Protein AF-0000000065932402 (afdb_homodimer)

pLDDT: mean 96.54, std 5.73, range [53.66, 98.94]

Sequence (282 aa):
MAFTACEKQTIGKIAQVLAKSPEAYGAECLARLFVTHPGSKSYFEYKDYSAAGAKVQVHGGKVIRAVVKAAEHVDDLHSHLETLALTHGKKLLVDPQNFPMLSECIIVTLATHLTEFSPDTHCAVDKLLSAICQELSSRYRMAFTACEKQTIGKIAQVLAKSPEAYGAECLARLFVTHPGSKSYFEYKDYSAAGAKVQVHGGKVIRAVVKAAEHVDDLHSHLETLALTHGKKLLVDPQNFPMLSECIIVTLATHLTEFSPDTHCAVDKLLSAICQELSSRYR

InterPro domains:
  IPR000971 Globin [PF00042] (27-136)
  IPR000971 Globin [PS01033] (2-141)
  IPR002338 Hemoglobin, alpha-type [PR00612] (16-28)
  IPR002338 Hemoglobin, alpha-type [PR00612] (33-43)
  IPR002338 Hemoglobin, alpha-type [PR00612] (48-57)
  IPR002338 Hemoglobin, alpha-type [PR00612] (75-88)
  IPR002338 Hemoglobin, alpha-type [PR00612] (122-138)
  IPR002338 Hemoglobin, alpha-type [cd08927] (3-141)
  IPR009050 Globin-like superfamily [SSF46458] (3-141)
  IPR012292 Globin/Protoglobin [G3DSA:1.10.490.10] (2-141)
  IPR050056 Hemoglobin and related oxygen transporters [PTHR11442] (4-141)

Nearest PDB structures (foldseek):
  1gcv-assembly1_A  TM=9.954E-01  e=1.054E-18  Mustelus griseus
  3mkb-assembly1_C  TM=9.955E-01  e=2.734E-16  Isurus oxyrinchus
  1cg5-assembly1_A  TM=9.849E-01  e=2.236E-11  Hemitrygon akajei
  1yff-assembly1_A  TM=9.366E-01  e=1.800E-09  Homo sapiens
  3w4u-assembly2_E-2  TM=9.451E-01  e=4.329E-09  Homo sapiens

Foldseek 3Di:
DDDDPVLLVLLLVVLVVCVVQQLQLQLQLQLVLCVVPVVQCVLDDFPDSHSPGPVSSVVSSVVSVLLSVCSVVVVPNLVSCVVVLCCVCPVSNPDLVSQVSSLVSSLVSCVVPDPDCDPSSSVSSSVSSVVNSVSSCVPND/DDDDPVLLVLLLVVLVVCVVQQLQLQLQLQLVLCVVPVVQCVLDDFP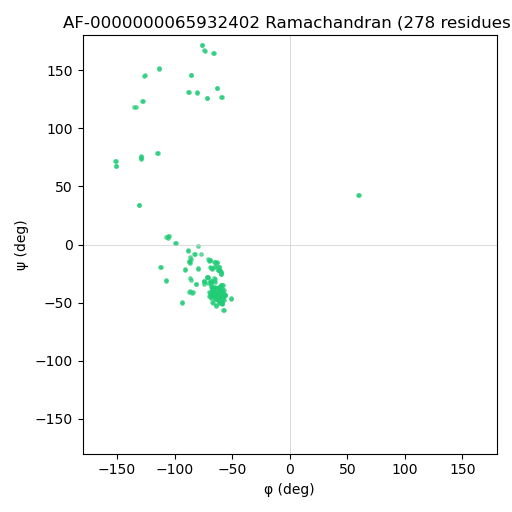DSHSPGPVSSVVSSVVSVLLSVCSVVVVPNLVSCVVVLCCVQPVSNPDLVSQVSSLVSSLVSCVVPDPDCDPSSSVSSSVSSVVNSVSSCVPND

Organism: Mustelus griseus (NCBI:txid89020)

Solvent-accessible surface area (backbone atoms only — not comparable to full-atom values): 14735 Å² total; per-residue (Å²): 132,89,77,51,73,69,37,50,53,51,38,47,54,51,31,54,59,48,65,75,44,23,34,62,56,16,5,46,21,50,23,28,29,41,60,57,39,53,76,62,44,79,83,54,92,67,96,40,68,45,50,82,17,67,66,34,22,54,51,14,21,52,52,39,50,48,51,38,53,45,60,75,31,69,92,48,46,58,78,73,39,42,66,58,12,45,45,39,34,71,70,66,56,52,64,63,75,49,43,60,53,44,43,52,25,45,50,35,49,49,19,50,72,39,93,73,68,48,48,67,52,49,26,35,48,50,51,50,47,50,51,51,38,51,49,39,41,63,55,62,114,131,89,77,51,73,67,38,50,52,51,37,46,56,51,30,53,58,48,65,74,43,23,34,63,56,15,5,45,19,49,23,29,31,39,60,59,40,52,76,62,45,77,83,53,92,69,95,41,69,46,50,80,17,67,66,33,22,54,52,15,20,52,54,39,49,51,52,38,53,44,61,76,31,70,91,46,47,59,77,72,38,43,67,58,11,44,45,39,32,70,70,66,56,51,64,61,75,52,42,59,52,44,43,52,27,45,51,33,50,48,18,50,70,38,94,74,66,48,47,67,52,50,26,37,47,49,50,50,45,50,52,49,38,51,48,39,43,64,54,62,113

Structure (mmCIF, N/CA/C/O backbone):
data_AF-0000000065932402-model_v1
#
loop_
_entity.id
_entity.type
_entity.pdbx_description
1 polymer 'Hemoglobin subunit alpha'
#
loop_
_atom_site.group_PDB
_atom_site.id
_atom_site.type_symbol
_atom_site.label_atom_id
_atom_site.label_alt_id
_atom_site.label_comp_id
_atom_site.label_asym_id
_atom_site.label_entity_id
_atom_site.label_seq_id
_atom_site.pdbx_PDB_ins_code
_atom_site.Cartn_x
_atom_site.Cartn_y
_atom_site.Cartn_z
_atom_site.occupancy
_atom_site.B_iso_or_equiv
_atom_site.auth_seq_id
_atom_site.auth_comp_id
_atom_site.auth_asym_id
_atom_site.auth_atom_id
_atom_site.pdbx_PDB_model_num
ATOM 1 N N . MET A 1 1 ? -11.219 -15.68 5.766 1 63.94 1 MET A N 1
ATOM 2 C CA . MET A 1 1 ? -12.102 -14.539 5.527 1 63.94 1 MET A CA 1
ATOM 3 C C . MET A 1 1 ? -13.055 -14.828 4.367 1 63.94 1 MET A C 1
ATOM 5 O O . MET A 1 1 ? -12.68 -15.492 3.4 1 63.94 1 MET A O 1
ATOM 9 N N . ALA A 1 2 ? -14.32 -14.727 4.57 1 85.62 2 ALA A N 1
ATOM 10 C CA . ALA A 1 2 ? -15.281 -15.055 3.518 1 85.62 2 ALA A CA 1
ATOM 11 C C . ALA A 1 2 ? -15.43 -13.898 2.535 1 85.62 2 ALA A C 1
ATOM 13 O O . ALA A 1 2 ? -15.391 -12.727 2.93 1 85.62 2 ALA A O 1
ATOM 14 N N . PHE A 1 3 ? -15.344 -14.203 1.189 1 96.25 3 PHE A N 1
ATOM 15 C CA . PHE A 1 3 ? -15.57 -13.234 0.128 1 96.25 3 PHE A CA 1
ATOM 16 C C . PHE A 1 3 ? -17.047 -13.172 -0.25 1 96.25 3 PHE A C 1
ATOM 18 O O . PHE A 1 3 ? -17.688 -14.211 -0.408 1 96.25 3 PHE A O 1
ATOM 25 N N . THR A 1 4 ? -17.562 -11.961 -0.32 1 96.25 4 THR A N 1
ATOM 26 C CA . THR A 1 4 ? -18.938 -11.781 -0.789 1 96.25 4 THR A CA 1
ATOM 27 C C . THR A 1 4 ? -19.016 -11.992 -2.299 1 96.25 4 THR A C 1
ATOM 29 O O . THR A 1 4 ? -18 -12.023 -2.984 1 96.25 4 THR A O 1
ATOM 32 N N . ALA A 1 5 ? -20.25 -12.133 -2.844 1 96.56 5 ALA A N 1
ATOM 33 C CA . ALA A 1 5 ? -20.438 -12.289 -4.281 1 96.56 5 ALA A CA 1
ATOM 34 C C . ALA A 1 5 ? -19.906 -11.086 -5.047 1 96.56 5 ALA A C 1
ATOM 36 O O . ALA A 1 5 ? -19.297 -11.242 -6.113 1 96.56 5 ALA A O 1
ATOM 37 N N . CYS A 1 6 ? -20.125 -9.875 -4.523 1 96.88 6 CYS A N 1
ATOM 38 C CA . CYS A 1 6 ? -19.656 -8.656 -5.164 1 96.88 6 CYS A CA 1
ATOM 39 C C . CYS A 1 6 ? -18.125 -8.602 -5.191 1 96.88 6 CYS A C 1
ATOM 41 O O . CYS A 1 6 ? -17.531 -8.234 -6.207 1 96.88 6 CYS A O 1
ATOM 43 N N . GLU A 1 7 ? -17.531 -8.992 -4.102 1 97.69 7 GLU A N 1
ATOM 44 C CA . GLU A 1 7 ? -16.078 -9.031 -4.043 1 97.69 7 GLU A CA 1
ATOM 45 C C . GLU A 1 7 ? -15.508 -10.031 -5.043 1 97.69 7 GLU A C 1
ATOM 47 O O . GLU A 1 7 ? -14.516 -9.75 -5.719 1 97.69 7 GLU A O 1
ATOM 52 N N . LYS A 1 8 ? -16.109 -11.203 -5.145 1 97.88 8 LYS A N 1
ATOM 53 C CA . LYS A 1 8 ? -15.648 -12.234 -6.074 1 97.88 8 LYS A CA 1
ATOM 54 C C . LYS A 1 8 ? -15.734 -11.742 -7.52 1 97.88 8 LYS A C 1
ATOM 56 O O . LYS A 1 8 ? -14.836 -12.016 -8.328 1 97.88 8 LYS A O 1
ATOM 61 N N . GLN A 1 9 ? -16.781 -11.07 -7.828 1 98.12 9 GLN A N 1
ATOM 62 C CA . GLN A 1 9 ? -16.938 -10.516 -9.164 1 98.12 9 GLN A CA 1
ATOM 63 C C . GLN A 1 9 ? -15.852 -9.492 -9.469 1 98.12 9 GLN A C 1
ATOM 65 O O . GLN A 1 9 ? -15.258 -9.516 -10.547 1 98.12 9 GLN A O 1
ATOM 70 N N . THR A 1 10 ? -15.625 -8.578 -8.492 1 98.12 10 THR A N 1
ATOM 71 C CA . THR A 1 10 ? -14.602 -7.555 -8.641 1 98.12 10 THR A CA 1
ATOM 72 C C . THR A 1 10 ? -13.227 -8.188 -8.812 1 98.12 10 THR A C 1
ATOM 74 O O . THR A 1 10 ? -12.461 -7.801 -9.703 1 98.12 10 THR A O 1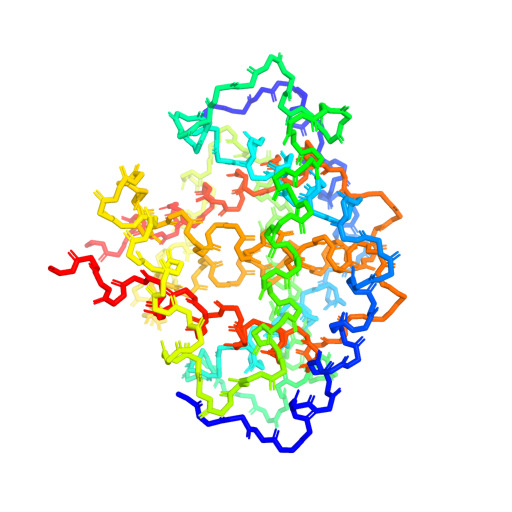
ATOM 77 N N . ILE A 1 11 ? -12.938 -9.172 -7.98 1 98.38 11 ILE A N 1
ATOM 78 C CA . ILE A 1 11 ? -11.664 -9.883 -8.023 1 98.38 11 ILE A CA 1
ATOM 79 C C . ILE A 1 11 ? -11.5 -10.586 -9.367 1 98.38 11 ILE A C 1
ATOM 81 O O . ILE A 1 11 ? -10.422 -10.578 -9.953 1 98.38 11 ILE A O 1
ATOM 85 N N . GLY A 1 12 ? -12.562 -11.203 -9.828 1 98.25 12 GLY A N 1
ATOM 86 C CA . GLY A 1 12 ? -12.539 -11.836 -11.133 1 98.25 12 GLY A CA 1
ATOM 87 C C . GLY A 1 12 ? -12.188 -10.875 -12.258 1 98.25 12 GLY A C 1
ATOM 88 O O . GLY A 1 12 ? -11.398 -11.219 -13.148 1 98.25 12 GLY A O 1
ATOM 89 N N . LYS A 1 13 ? -12.75 -9.727 -12.273 1 98.31 13 LYS A N 1
ATOM 90 C CA . LYS A 1 13 ? -12.461 -8.711 -13.281 1 98.31 13 LYS A CA 1
ATOM 91 C C . LYS A 1 13 ? -11 -8.281 -13.227 1 98.31 13 LYS A C 1
ATOM 93 O O . LYS A 1 13 ? -10.352 -8.125 -14.258 1 98.31 13 LYS A O 1
ATOM 98 N N . ILE A 1 14 ? -10.492 -8.078 -12.016 1 98.56 14 ILE A N 1
ATOM 99 C CA . ILE A 1 14 ? -9.102 -7.66 -11.828 1 98.56 14 ILE A CA 1
ATOM 100 C C . ILE A 1 14 ? -8.172 -8.773 -12.305 1 98.56 14 ILE A C 1
ATOM 102 O O . ILE A 1 14 ? -7.145 -8.5 -12.938 1 98.56 14 ILE A O 1
ATOM 106 N N . ALA A 1 15 ? -8.547 -10 -11.945 1 98.62 15 ALA A N 1
ATOM 107 C CA . ALA A 1 15 ? -7.754 -11.148 -12.391 1 98.62 15 ALA A CA 1
ATOM 108 C C . ALA A 1 15 ? -7.66 -11.195 -13.914 1 98.62 15 ALA A C 1
ATOM 110 O O . ALA A 1 15 ? -6.605 -11.508 -14.461 1 98.62 15 ALA A O 1
ATOM 111 N N . GLN A 1 16 ? -8.719 -10.914 -14.578 1 98.56 16 GLN A N 1
ATOM 112 C CA . GLN A 1 16 ? -8.727 -10.898 -16.031 1 98.56 16 GLN A CA 1
ATOM 113 C C . GLN A 1 16 ? -7.785 -9.82 -16.578 1 98.56 16 GLN A C 1
ATOM 115 O O . GLN A 1 16 ? -7.102 -10.039 -17.578 1 98.56 16 GLN A O 1
ATOM 120 N N . VAL A 1 17 ? -7.793 -8.695 -15.977 1 98.31 17 VAL A N 1
ATOM 121 C CA . VAL A 1 17 ? -6.891 -7.617 -16.359 1 98.31 17 VAL A CA 1
ATOM 122 C C . VAL A 1 17 ? -5.441 -8.078 -16.234 1 98.31 17 VAL A C 1
ATOM 124 O O . VAL A 1 17 ? -4.648 -7.938 -17.156 1 98.31 17 VAL A O 1
ATOM 127 N N . LEU A 1 18 ? -5.082 -8.641 -15.102 1 98.62 18 LEU A N 1
ATOM 128 C CA . LEU A 1 18 ? -3.729 -9.102 -14.82 1 98.62 18 LEU A CA 1
ATOM 129 C C . LEU A 1 18 ? -3.312 -10.195 -15.805 1 98.62 18 LEU A C 1
ATOM 131 O O . LEU A 1 18 ? -2.156 -10.242 -16.234 1 98.62 18 LEU A O 1
ATOM 135 N N . ALA A 1 19 ? -4.258 -11.023 -16.156 1 98.69 19 ALA A N 1
ATOM 136 C CA . ALA A 1 19 ? -3.986 -12.18 -17 1 98.69 19 ALA A CA 1
ATOM 137 C C . ALA A 1 19 ? -3.629 -11.742 -18.422 1 98.69 19 ALA A C 1
ATOM 139 O O . ALA A 1 19 ? -3.018 -12.5 -19.172 1 98.69 19 ALA A O 1
ATOM 140 N N . LYS A 1 20 ? -3.967 -10.539 -18.828 1 98.5 20 LYS A N 1
ATOM 141 C CA . LYS A 1 20 ? -3.709 -10.055 -20.172 1 98.5 20 LYS A CA 1
ATOM 142 C C . LYS A 1 20 ? -2.215 -9.852 -20.406 1 98.5 20 LYS A C 1
ATOM 144 O O . LYS A 1 20 ? -1.736 -10 -21.547 1 98.5 20 LYS A O 1
ATOM 149 N N . SER A 1 21 ? -1.485 -9.477 -19.359 1 98.38 21 SER A N 1
ATOM 150 C CA . SER A 1 21 ? -0.046 -9.266 -19.469 1 98.38 21 SER A CA 1
ATOM 151 C C . SER A 1 21 ? 0.662 -9.547 -18.156 1 98.38 21 SER A C 1
ATOM 153 O O . SER A 1 21 ? 1.269 -8.648 -17.562 1 98.38 21 SER A O 1
ATOM 155 N N . PRO A 1 22 ? 0.689 -10.797 -17.734 1 98.69 22 PRO A N 1
ATOM 156 C CA . PRO A 1 22 ? 1.225 -11.133 -16.406 1 98.69 22 PRO A CA 1
ATOM 157 C C . PRO A 1 22 ? 2.693 -10.75 -16.25 1 98.69 22 PRO A C 1
ATOM 159 O O . PRO A 1 22 ? 3.104 -10.281 -15.188 1 98.69 22 PRO A O 1
ATOM 162 N N . GLU A 1 23 ? 3.475 -10.891 -17.312 1 98.69 23 GLU A N 1
ATOM 163 C CA . GLU A 1 23 ? 4.895 -10.57 -17.234 1 98.69 23 GLU A CA 1
ATOM 164 C C . GLU A 1 23 ? 5.109 -9.07 -17.016 1 98.69 23 GLU A C 1
ATOM 166 O O . GLU A 1 23 ? 5.957 -8.672 -16.219 1 98.69 23 GLU A O 1
ATOM 171 N N . ALA A 1 24 ? 4.32 -8.281 -17.75 1 98.56 24 ALA A N 1
ATOM 172 C CA . ALA A 1 24 ? 4.469 -6.832 -17.641 1 98.56 24 ALA A CA 1
ATOM 173 C C . ALA A 1 24 ? 4.051 -6.348 -16.25 1 98.56 24 ALA A C 1
ATOM 175 O O . ALA A 1 24 ? 4.785 -5.598 -15.609 1 98.56 24 ALA A O 1
ATOM 176 N N . TYR A 1 25 ? 2.857 -6.734 -15.734 1 98.75 25 TYR A N 1
ATOM 177 C CA . TYR A 1 25 ? 2.402 -6.367 -14.398 1 98.75 25 TYR A CA 1
ATOM 178 C C . TYR A 1 25 ? 3.355 -6.891 -13.328 1 98.75 25 TYR A C 1
ATOM 180 O O . TYR A 1 25 ? 3.734 -6.156 -12.414 1 98.75 25 TYR A O 1
ATOM 188 N N . GLY A 1 26 ? 3.709 -8.141 -13.508 1 98.88 26 GLY A N 1
ATOM 189 C CA . GLY A 1 26 ? 4.59 -8.758 -12.531 1 98.88 26 GLY A CA 1
ATOM 190 C C . GLY A 1 26 ? 5.957 -8.102 -12.461 1 98.88 26 GLY A C 1
ATOM 191 O O . GLY A 1 26 ? 6.504 -7.902 -11.375 1 98.88 26 GLY A O 1
ATOM 192 N N . ALA A 1 27 ? 6.535 -7.805 -13.617 1 98.88 27 ALA A N 1
ATOM 193 C CA . ALA A 1 27 ? 7.836 -7.141 -13.664 1 98.88 27 ALA A CA 1
ATOM 194 C C . ALA A 1 27 ? 7.781 -5.781 -12.977 1 98.88 27 ALA A C 1
ATOM 196 O O . ALA A 1 27 ? 8.695 -5.422 -12.227 1 98.88 27 ALA A O 1
ATOM 197 N N . GLU A 1 28 ? 6.762 -5.066 -13.219 1 98.75 28 GLU A N 1
ATOM 198 C CA . GLU A 1 28 ? 6.633 -3.764 -12.57 1 98.75 28 GLU A CA 1
ATOM 199 C C . GLU A 1 28 ? 6.461 -3.908 -11.062 1 98.75 28 GLU A C 1
ATOM 201 O O . GLU A 1 28 ? 7.043 -3.145 -10.289 1 98.75 28 GLU A O 1
ATOM 206 N N . CYS A 1 29 ? 5.637 -4.859 -10.633 1 98.88 29 CYS A N 1
ATOM 207 C CA . CYS A 1 29 ? 5.434 -5.105 -9.211 1 98.88 29 CYS A CA 1
ATOM 208 C C . CYS A 1 29 ? 6.754 -5.43 -8.523 1 98.88 29 CYS A C 1
ATOM 210 O O . CYS A 1 29 ? 7.051 -4.887 -7.457 1 98.88 29 CYS A O 1
ATOM 212 N N . LEU A 1 30 ? 7.504 -6.301 -9.133 1 98.81 30 LEU A N 1
ATOM 213 C CA . LEU A 1 30 ? 8.773 -6.699 -8.539 1 98.81 30 LEU A CA 1
ATOM 214 C C . LEU A 1 30 ? 9.766 -5.539 -8.562 1 98.81 30 LEU A C 1
ATOM 216 O O . LEU A 1 30 ? 10.508 -5.336 -7.594 1 98.81 30 LEU A O 1
ATOM 220 N N . ALA A 1 31 ? 9.82 -4.797 -9.633 1 98.75 31 ALA A N 1
ATOM 221 C CA . ALA A 1 31 ? 10.695 -3.627 -9.695 1 98.75 31 ALA A CA 1
ATOM 222 C C . ALA A 1 31 ? 10.359 -2.637 -8.578 1 98.75 31 ALA A C 1
ATOM 224 O O . ALA A 1 31 ? 11.258 -2.094 -7.934 1 98.75 31 ALA A O 1
ATOM 225 N N . ARG A 1 32 ? 9.078 -2.385 -8.328 1 98.81 32 ARG A N 1
ATOM 226 C CA . ARG A 1 32 ? 8.648 -1.521 -7.234 1 98.81 32 ARG A CA 1
ATOM 227 C C . ARG A 1 32 ? 9.102 -2.08 -5.891 1 98.81 32 ARG A C 1
ATOM 229 O O . ARG A 1 32 ? 9.539 -1.332 -5.016 1 98.81 32 ARG A O 1
ATOM 236 N N . LEU A 1 33 ? 8.938 -3.396 -5.777 1 98.88 33 LEU A N 1
ATOM 237 C CA . LEU A 1 33 ? 9.375 -4.031 -4.543 1 98.88 33 LEU A CA 1
ATOM 238 C C . LEU A 1 33 ? 10.859 -3.779 -4.301 1 98.88 33 LEU A C 1
ATOM 240 O O . LEU A 1 33 ? 11.258 -3.398 -3.197 1 98.88 33 LEU A O 1
ATOM 244 N N . PHE A 1 34 ? 11.672 -3.922 -5.328 1 98.75 34 PHE A N 1
ATOM 245 C CA . PHE A 1 34 ? 13.125 -3.848 -5.191 1 98.75 34 PHE A CA 1
ATOM 246 C C . PHE A 1 34 ? 13.57 -2.418 -4.902 1 98.75 34 PHE A C 1
ATOM 248 O O . PHE A 1 34 ? 14.57 -2.199 -4.215 1 98.75 34 PHE A O 1
ATOM 255 N N . VAL A 1 35 ? 12.828 -1.474 -5.359 1 98.25 35 VAL A N 1
ATOM 256 C CA . VAL A 1 35 ? 13.188 -0.076 -5.141 1 98.25 35 VAL A CA 1
ATOM 257 C C . VAL A 1 35 ? 12.695 0.375 -3.768 1 98.25 35 VAL A C 1
ATOM 259 O O . VAL A 1 35 ? 13.398 1.086 -3.051 1 98.25 35 VAL A O 1
ATOM 262 N N . THR A 1 36 ? 11.5 -0.007 -3.352 1 98.25 36 THR A N 1
ATOM 263 C CA . THR A 1 36 ? 10.898 0.453 -2.105 1 98.25 36 THR A CA 1
ATOM 264 C C . THR A 1 36 ? 11.43 -0.343 -0.919 1 98.25 36 THR A C 1
ATOM 266 O O . THR A 1 36 ? 11.492 0.171 0.2 1 98.25 36 THR A O 1
ATOM 269 N N . HIS A 1 37 ? 11.703 -1.616 -1.153 1 98.12 37 HIS A N 1
ATOM 270 C CA . HIS A 1 37 ? 12.227 -2.518 -0.134 1 98.12 37 HIS A CA 1
ATOM 271 C C . HIS A 1 37 ? 13.461 -3.258 -0.638 1 98.12 37 HIS A C 1
ATOM 273 O O . HIS A 1 37 ? 13.422 -4.477 -0.831 1 98.12 37 HIS A O 1
ATOM 279 N N . PRO A 1 38 ? 14.555 -2.537 -0.707 1 97.62 38 PRO A N 1
ATOM 280 C CA . PRO A 1 38 ? 15.742 -3.102 -1.35 1 97.62 38 PRO A CA 1
ATOM 281 C C . PRO A 1 38 ? 16.25 -4.363 -0.652 1 97.62 38 PRO A C 1
ATOM 283 O O . PRO A 1 38 ? 16.922 -5.188 -1.272 1 97.62 38 PRO A O 1
ATOM 286 N N . GLY A 1 39 ? 15.914 -4.574 0.633 1 97.19 39 GLY A N 1
ATOM 287 C CA . GLY A 1 39 ? 16.281 -5.789 1.342 1 97.19 39 GLY A CA 1
ATOM 288 C C . GLY A 1 39 ? 15.719 -7.047 0.702 1 97.19 39 GLY A C 1
ATOM 289 O O . GLY A 1 39 ? 16.266 -8.141 0.886 1 97.19 39 GLY A O 1
ATOM 290 N N . SER A 1 40 ? 14.656 -6.961 -0.048 1 97.88 40 SER A N 1
ATOM 291 C CA . SER A 1 40 ? 14.016 -8.102 -0.693 1 97.88 40 SER A CA 1
ATOM 292 C C . SER A 1 40 ? 14.906 -8.688 -1.785 1 97.88 40 SER A C 1
ATOM 294 O O . SER A 1 40 ? 14.734 -9.844 -2.182 1 97.88 40 SER A O 1
ATOM 296 N N . LYS A 1 41 ? 15.852 -7.891 -2.277 1 97.81 41 LYS A N 1
ATOM 297 C CA . LYS A 1 41 ? 16.734 -8.336 -3.342 1 97.81 41 LYS A CA 1
ATOM 298 C C . LYS A 1 41 ? 17.578 -9.531 -2.889 1 97.81 41 LYS A C 1
ATOM 300 O O . LYS A 1 41 ? 18.078 -10.297 -3.715 1 97.81 41 LYS A O 1
ATOM 305 N N . SER A 1 42 ? 17.75 -9.719 -1.605 1 97.12 42 SER A N 1
ATOM 306 C CA . SER A 1 42 ? 18.625 -10.758 -1.065 1 97.12 42 SER A CA 1
ATOM 307 C C . SER A 1 42 ? 18.094 -12.148 -1.409 1 97.12 42 SER A C 1
ATOM 309 O O . SER A 1 42 ? 18.844 -13.125 -1.371 1 97.12 42 SER A O 1
ATOM 311 N N . TYR A 1 43 ? 16.797 -12.242 -1.77 1 96.69 43 TYR A N 1
ATOM 312 C CA . TYR A 1 43 ? 16.188 -13.531 -2.09 1 96.69 43 TYR A CA 1
ATOM 313 C C . TYR A 1 43 ? 16.359 -13.859 -3.568 1 96.69 43 TYR A C 1
ATOM 315 O O . TYR A 1 43 ? 16 -14.953 -4.012 1 96.69 43 TYR A O 1
ATOM 323 N N . PHE A 1 44 ? 16.922 -12.891 -4.297 1 97.56 44 PHE A N 1
ATOM 324 C CA . PHE A 1 44 ? 16.984 -13.016 -5.746 1 97.56 44 PHE A CA 1
ATOM 325 C C . PHE A 1 44 ? 18.422 -12.828 -6.242 1 97.56 44 PHE A C 1
ATOM 327 O O . PHE A 1 44 ? 19.188 -12.07 -5.652 1 97.56 44 PHE A O 1
ATOM 334 N N . GLU A 1 45 ? 18.766 -13.562 -7.281 1 96.75 45 GLU A N 1
ATOM 335 C CA . GLU A 1 45 ? 20.047 -13.414 -7.961 1 96.75 45 GLU A CA 1
ATOM 336 C C . GLU A 1 45 ? 19.859 -12.914 -9.391 1 96.75 45 GLU A C 1
ATOM 338 O O . GLU A 1 45 ? 20.031 -13.68 -10.344 1 96.75 45 GLU A O 1
ATOM 343 N N . TYR A 1 46 ? 19.641 -11.648 -9.484 1 97.62 46 TYR A N 1
ATOM 344 C CA . TYR A 1 46 ? 19.391 -11.047 -10.789 1 97.62 46 TYR A CA 1
ATOM 345 C C . TYR A 1 46 ? 20.531 -10.102 -11.188 1 97.62 46 TYR A C 1
ATOM 347 O O . TYR A 1 46 ? 21.234 -9.578 -10.32 1 97.62 46 TYR A O 1
ATOM 355 N N . LYS A 1 47 ? 20.766 -9.93 -12.406 1 97 47 LYS A N 1
ATOM 356 C CA . LYS A 1 47 ? 21.734 -8.953 -12.914 1 97 47 LYS A CA 1
ATOM 357 C C . LYS A 1 47 ? 21.094 -7.582 -13.078 1 97 47 LYS A C 1
ATOM 359 O O . LYS A 1 47 ? 21.766 -6.559 -12.992 1 97 47 LYS A O 1
ATOM 364 N N . ASP A 1 48 ? 19.844 -7.57 -13.328 1 98.19 48 ASP A N 1
ATOM 365 C CA . ASP A 1 48 ? 19.016 -6.387 -13.539 1 98.19 48 ASP A CA 1
ATOM 366 C C . ASP A 1 48 ? 17.703 -6.496 -12.766 1 98.19 48 ASP A C 1
ATOM 368 O O . ASP A 1 48 ? 16.875 -7.367 -13.047 1 98.19 48 ASP A O 1
ATOM 372 N N . TYR A 1 49 ? 17.484 -5.59 -11.844 1 98.44 49 TYR A N 1
ATOM 373 C CA . TYR A 1 49 ? 16.344 -5.66 -10.953 1 98.44 49 TYR A CA 1
ATOM 374 C C . TYR A 1 49 ? 15.219 -4.742 -11.43 1 98.44 49 TYR A C 1
ATOM 376 O O . TYR A 1 49 ? 14.195 -4.598 -10.758 1 98.44 49 TYR A O 1
ATOM 384 N N . SER A 1 50 ? 15.5 -4.078 -12.594 1 98.25 50 SER A N 1
ATOM 385 C CA . SER A 1 50 ? 14.461 -3.23 -13.172 1 98.25 50 SER A CA 1
ATOM 386 C C . SER A 1 50 ? 13.383 -4.062 -13.867 1 98.25 50 SER A C 1
ATOM 388 O O . SER A 1 50 ? 13.539 -5.273 -14.023 1 98.25 50 SER A O 1
ATOM 390 N N . ALA A 1 51 ? 12.305 -3.455 -14.289 1 98.44 51 ALA A N 1
ATOM 391 C CA . ALA A 1 51 ? 11.203 -4.145 -14.961 1 98.44 51 ALA A CA 1
ATOM 392 C C . ALA A 1 51 ? 11.656 -4.707 -16.312 1 98.44 51 ALA A C 1
ATOM 394 O O . ALA A 1 51 ? 10.961 -5.539 -16.906 1 98.44 51 ALA A O 1
ATOM 395 N N . ALA A 1 52 ? 12.797 -4.234 -16.781 1 98.19 52 ALA A N 1
ATOM 396 C CA . ALA A 1 52 ? 13.312 -4.703 -18.078 1 98.19 52 ALA A CA 1
ATOM 397 C C . ALA A 1 52 ? 14.148 -5.965 -17.906 1 98.19 52 ALA A C 1
ATOM 399 O O . ALA A 1 52 ? 14.469 -6.648 -18.875 1 98.19 52 ALA A O 1
ATOM 400 N N . GLY A 1 53 ? 14.539 -6.309 -16.703 1 98.44 53 GLY A N 1
ATOM 401 C CA . GLY A 1 53 ? 15.344 -7.496 -16.469 1 98.44 53 GLY A CA 1
ATOM 402 C C . GLY A 1 53 ? 14.633 -8.781 -16.844 1 98.44 53 GLY A C 1
ATOM 403 O O . GLY A 1 53 ? 13.469 -8.977 -16.484 1 98.44 53 GLY A O 1
ATOM 404 N N . ALA A 1 54 ? 15.305 -9.633 -17.516 1 98.31 54 ALA A N 1
ATOM 405 C CA . ALA A 1 54 ? 14.711 -10.867 -18.031 1 98.31 54 ALA A CA 1
ATOM 406 C C . ALA A 1 54 ? 14.195 -11.742 -16.891 1 98.31 54 ALA A C 1
ATOM 408 O O . ALA A 1 54 ? 13.07 -12.242 -16.953 1 98.31 54 ALA A O 1
ATOM 409 N N . LYS A 1 55 ? 14.984 -11.914 -15.875 1 98.69 55 LYS A N 1
ATOM 410 C CA . LYS A 1 55 ? 14.586 -12.758 -14.758 1 98.69 55 LYS A CA 1
ATOM 411 C C . LYS A 1 55 ? 13.445 -12.125 -13.969 1 98.69 55 LYS A C 1
ATOM 413 O O . LYS A 1 55 ? 12.594 -12.828 -13.414 1 98.69 55 LYS A O 1
ATOM 418 N N . VAL A 1 56 ? 13.43 -10.773 -13.93 1 98.81 56 VAL A N 1
ATOM 419 C CA . VAL A 1 56 ? 12.352 -10.055 -13.258 1 98.81 56 VAL A CA 1
ATOM 420 C C . VAL A 1 56 ? 11.039 -10.281 -14 1 98.81 56 VAL A C 1
ATOM 422 O O . VAL A 1 56 ? 10 -10.531 -13.375 1 98.81 56 VAL A O 1
ATOM 425 N N . GLN A 1 57 ? 11.094 -10.273 -15.273 1 98.75 57 GLN A N 1
ATOM 426 C CA . GLN A 1 57 ? 9.898 -10.492 -16.078 1 98.75 57 GLN A CA 1
ATOM 427 C C . GLN A 1 57 ? 9.375 -11.914 -15.922 1 98.75 57 GLN A C 1
ATOM 429 O O . GLN A 1 57 ? 8.172 -12.125 -15.773 1 98.75 57 GLN A O 1
ATOM 434 N N . VAL A 1 58 ? 10.273 -12.828 -15.953 1 98.69 58 VAL A N 1
ATOM 435 C CA . VAL A 1 58 ? 9.891 -14.227 -15.844 1 98.69 58 VAL A CA 1
ATOM 436 C C . VAL A 1 58 ? 9.258 -14.492 -14.477 1 98.69 58 VAL A C 1
ATOM 438 O O . VAL A 1 58 ? 8.156 -15.031 -14.391 1 98.69 58 VAL A O 1
ATOM 441 N N . HIS A 1 59 ? 9.938 -14.117 -13.398 1 98.69 59 HIS A N 1
ATOM 442 C CA . HIS A 1 59 ? 9.438 -14.352 -12.055 1 98.69 59 HIS A CA 1
ATOM 443 C C . HIS A 1 59 ? 8.164 -13.555 -11.797 1 98.69 59 HIS A C 1
ATOM 445 O O . HIS A 1 59 ? 7.234 -14.047 -11.148 1 98.69 59 HIS A O 1
ATOM 451 N N . GLY A 1 60 ? 8.195 -12.305 -12.266 1 98.75 60 GLY A N 1
ATOM 452 C CA . GLY A 1 60 ? 6.992 -11.508 -12.141 1 98.75 60 GLY A CA 1
ATOM 453 C C . GLY A 1 60 ? 5.777 -12.156 -12.781 1 98.75 60 GLY A C 1
ATOM 454 O O . GLY A 1 60 ? 4.68 -12.117 -12.219 1 98.75 60 GLY A O 1
ATOM 455 N N . GLY A 1 61 ? 6 -12.688 -13.945 1 98.88 61 GLY A N 1
ATOM 456 C CA . GLY A 1 61 ? 4.926 -13.422 -14.602 1 98.88 61 GLY A CA 1
ATOM 457 C C . GLY A 1 61 ? 4.398 -14.57 -13.766 1 98.88 61 GLY A C 1
ATOM 458 O O . GLY A 1 61 ? 3.188 -14.773 -13.68 1 98.88 61 GLY A O 1
ATOM 459 N N . LYS A 1 62 ? 5.289 -15.297 -13.133 1 98.69 62 LYS A N 1
ATOM 460 C CA . LYS A 1 62 ? 4.891 -16.406 -12.266 1 98.69 62 LYS A CA 1
ATOM 461 C C . LYS A 1 62 ? 4.047 -15.906 -11.094 1 98.69 62 LYS A C 1
ATOM 463 O O . LYS A 1 62 ? 3.043 -16.5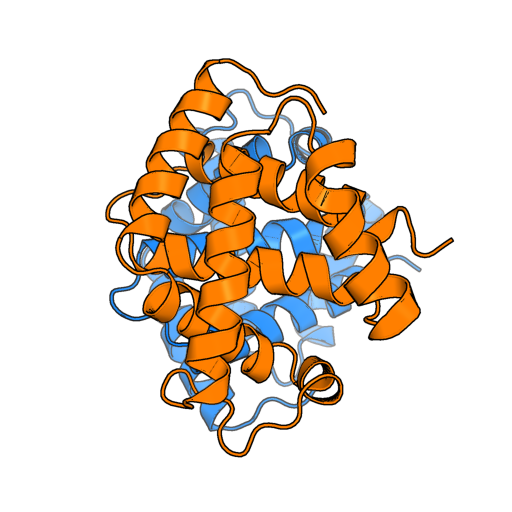31 -10.742 1 98.69 62 LYS A O 1
ATOM 468 N N . VAL A 1 63 ? 4.496 -14.836 -10.477 1 98.75 63 VAL A N 1
ATOM 469 C CA . VAL A 1 63 ? 3.797 -14.273 -9.328 1 98.75 63 VAL A CA 1
ATOM 470 C C . VAL A 1 63 ? 2.373 -13.891 -9.727 1 98.75 63 VAL A C 1
ATOM 472 O O . VAL A 1 63 ? 1.411 -14.281 -9.055 1 98.75 63 VAL A O 1
ATOM 475 N N . ILE A 1 64 ? 2.213 -13.156 -10.82 1 98.88 64 ILE A N 1
ATOM 476 C CA . ILE A 1 64 ? 0.904 -12.664 -11.234 1 98.88 64 ILE A CA 1
ATOM 477 C C . ILE A 1 64 ? 0.019 -13.836 -11.656 1 98.88 64 ILE A C 1
ATOM 479 O O . ILE A 1 64 ? -1.173 -13.859 -11.344 1 98.88 64 ILE A O 1
ATOM 483 N N . ARG A 1 65 ? 0.585 -14.82 -12.359 1 98.81 65 ARG A N 1
ATOM 484 C CA . ARG A 1 65 ? -0.197 -16 -12.719 1 98.81 65 ARG A CA 1
ATOM 485 C C . ARG A 1 65 ? -0.687 -16.734 -11.484 1 98.81 65 ARG A C 1
ATOM 487 O O . ARG A 1 65 ? -1.803 -17.266 -11.461 1 98.81 65 ARG A O 1
ATOM 494 N N . ALA A 1 66 ? 0.15 -16.781 -10.445 1 98.69 66 ALA A N 1
ATOM 495 C CA . ALA A 1 66 ? -0.264 -17.406 -9.195 1 98.69 66 ALA A CA 1
ATOM 496 C C . ALA A 1 66 ? -1.402 -16.625 -8.539 1 98.69 66 ALA A C 1
ATOM 498 O O . ALA A 1 66 ? -2.34 -17.219 -8 1 98.69 66 ALA A O 1
ATOM 499 N N . VAL A 1 67 ? -1.323 -15.328 -8.547 1 98.81 67 VAL A N 1
ATOM 500 C CA . VAL A 1 67 ? -2.377 -14.484 -7.996 1 98.81 67 VAL A CA 1
ATOM 501 C C . VAL A 1 67 ? -3.67 -14.695 -8.781 1 98.81 67 VAL A C 1
ATOM 503 O O . VAL A 1 67 ? -4.746 -14.836 -8.195 1 98.81 67 VAL A O 1
ATOM 506 N N . VAL A 1 68 ? -3.596 -14.695 -10.125 1 98.81 68 VAL A N 1
ATOM 507 C CA . VAL A 1 68 ? -4.75 -14.898 -10.992 1 98.81 68 VAL A CA 1
ATOM 508 C C . VAL A 1 68 ? -5.395 -16.25 -10.688 1 98.81 68 VAL A C 1
ATOM 510 O O . VAL A 1 68 ? -6.613 -16.344 -10.547 1 98.81 68 VAL A O 1
ATOM 513 N N . LYS A 1 69 ? -4.605 -17.266 -10.547 1 98.44 69 LYS A N 1
ATOM 514 C CA . LYS A 1 69 ? -5.129 -18.594 -10.242 1 98.44 69 LYS A CA 1
ATOM 515 C C . LYS A 1 69 ? -5.77 -18.625 -8.859 1 98.44 69 LYS A C 1
ATOM 517 O O . LYS A 1 69 ? -6.793 -19.281 -8.656 1 98.44 69 LYS A O 1
ATOM 522 N N . ALA A 1 70 ? -5.121 -17.984 -7.898 1 98.31 70 ALA A N 1
ATOM 523 C CA . ALA A 1 70 ? -5.691 -17.906 -6.555 1 98.31 70 ALA A CA 1
ATOM 524 C C . ALA A 1 70 ? -7.07 -17.266 -6.578 1 98.31 70 ALA A C 1
ATOM 526 O O . ALA A 1 70 ? -7.965 -17.672 -5.832 1 98.31 70 ALA A O 1
ATOM 527 N N . ALA A 1 71 ? -7.234 -16.234 -7.422 1 98.31 71 ALA A N 1
ATOM 528 C CA . ALA A 1 71 ? -8.516 -15.539 -7.559 1 98.31 71 ALA A CA 1
ATOM 529 C C . ALA A 1 71 ? -9.617 -16.5 -8.008 1 98.31 71 ALA A C 1
ATOM 531 O O . ALA A 1 71 ? -10.789 -16.281 -7.711 1 98.31 71 ALA A O 1
ATOM 532 N N . GLU A 1 72 ? -9.227 -17.562 -8.672 1 97 72 GLU A N 1
ATOM 533 C CA . GLU A 1 72 ? -10.18 -18.578 -9.125 1 97 72 GLU A CA 1
ATOM 534 C C . GLU A 1 72 ? -10.508 -19.562 -8.016 1 97 72 GLU A C 1
ATOM 536 O O . GLU A 1 72 ? -11.445 -20.359 -8.141 1 97 72 GLU A O 1
ATOM 541 N N . HIS A 1 73 ? -9.82 -19.5 -6.926 1 97.06 73 HIS A N 1
ATOM 542 C CA . HIS A 1 73 ? -9.969 -20.469 -5.852 1 97.06 73 HIS A CA 1
ATOM 543 C C . HIS A 1 73 ? -10.148 -19.781 -4.5 1 97.06 73 HIS A C 1
ATOM 545 O O . HIS A 1 73 ? -9.625 -20.25 -3.486 1 97.06 73 HIS A O 1
ATOM 551 N N . VAL A 1 74 ? -10.797 -18.641 -4.465 1 96.69 74 VAL A N 1
ATOM 552 C CA . VAL A 1 74 ? -10.883 -17.812 -3.268 1 96.69 74 VAL A CA 1
ATOM 553 C C . VAL A 1 74 ? -11.586 -18.594 -2.152 1 96.69 74 VAL A C 1
ATOM 555 O O . VAL A 1 74 ? -11.391 -18.312 -0.97 1 96.69 74 VAL A O 1
ATOM 558 N N . ASP A 1 75 ? -12.328 -19.656 -2.521 1 95.38 75 ASP A N 1
ATOM 559 C CA . ASP A 1 75 ? -13.078 -20.406 -1.527 1 95.38 75 ASP A CA 1
ATOM 560 C C . ASP A 1 75 ? -12.211 -21.5 -0.893 1 95.38 75 ASP A C 1
ATOM 562 O O . ASP A 1 75 ? -12.602 -22.109 0.104 1 95.38 75 ASP A O 1
ATOM 566 N N . ASP A 1 76 ? -11.055 -21.75 -1.446 1 95.81 76 ASP A N 1
ATOM 567 C CA . ASP A 1 76 ? -10.117 -22.703 -0.877 1 95.81 76 ASP A CA 1
ATOM 568 C C . ASP A 1 76 ? -8.68 -22.344 -1.232 1 95.81 76 ASP A C 1
ATOM 570 O O . ASP A 1 76 ? -7.992 -23.109 -1.925 1 95.81 76 ASP A O 1
ATOM 574 N N . LEU A 1 77 ? -8.211 -21.312 -0.638 1 96.88 77 LEU A N 1
ATOM 575 C CA . LEU A 1 77 ? -6.855 -20.828 -0.883 1 96.88 77 LEU A CA 1
ATOM 576 C C . LEU A 1 77 ? -5.832 -21.734 -0.204 1 96.88 77 LEU A C 1
ATOM 578 O O . LEU A 1 77 ? -4.723 -21.906 -0.714 1 96.88 77 LEU A O 1
ATOM 582 N N . HIS A 1 78 ? -6.23 -22.297 0.875 1 95 78 HIS A N 1
ATOM 583 C CA . HIS A 1 78 ? -5.316 -23.141 1.632 1 95 78 HIS A CA 1
ATOM 584 C C . HIS A 1 78 ? -4.785 -24.281 0.773 1 95 78 HIS A C 1
ATOM 586 O O . HIS A 1 78 ? -3.572 -24.453 0.627 1 95 78 HIS A O 1
ATOM 592 N N . SER A 1 79 ? -5.68 -25.047 0.231 1 95.69 79 SER A N 1
ATOM 593 C CA . SER A 1 79 ? -5.285 -26.188 -0.599 1 95.69 79 SER A CA 1
ATOM 594 C C . SER A 1 79 ? -4.566 -25.719 -1.861 1 95.69 79 SER A C 1
ATOM 596 O O . SER A 1 79 ? -3.602 -26.344 -2.301 1 95.69 79 SER A O 1
ATOM 598 N N . HIS A 1 80 ? -5.008 -24.625 -2.422 1 96.31 80 HIS A N 1
ATOM 599 C CA . HIS A 1 80 ? -4.465 -24.141 -3.689 1 96.31 80 HIS A CA 1
ATOM 600 C C . HIS A 1 80 ? -3.031 -23.656 -3.525 1 96.31 80 HIS A C 1
ATOM 602 O O . HIS A 1 80 ? -2.207 -23.812 -4.426 1 96.31 80 HIS A O 1
ATOM 608 N N . LEU A 1 81 ? -2.758 -23.047 -2.326 1 97.12 81 LEU A N 1
ATOM 609 C CA . LEU A 1 81 ? -1.491 -22.344 -2.184 1 97.12 81 LEU A CA 1
ATOM 610 C C . LEU A 1 81 ? -0.51 -23.141 -1.335 1 97.12 81 LEU A C 1
ATOM 612 O O . LEU A 1 81 ? 0.596 -22.672 -1.053 1 97.12 81 LEU A O 1
ATOM 616 N N . GLU A 1 82 ? -0.817 -24.328 -0.978 1 95.5 82 GLU A N 1
ATOM 617 C CA . GLU A 1 82 ? -0.003 -25.125 -0.064 1 95.5 82 GLU A CA 1
ATOM 618 C C . GLU A 1 82 ? 1.396 -25.359 -0.629 1 95.5 82 GLU A C 1
ATOM 620 O O . GLU A 1 82 ? 2.393 -25.156 0.069 1 95.5 82 GLU A O 1
ATOM 625 N N . THR A 1 83 ? 1.432 -25.797 -1.854 1 96.12 83 THR A N 1
ATOM 626 C CA . THR A 1 83 ? 2.721 -26.078 -2.475 1 96.12 83 THR A CA 1
ATOM 627 C C . THR A 1 83 ? 3.58 -24.812 -2.535 1 96.12 83 THR A C 1
ATOM 629 O O . THR A 1 83 ? 4.777 -24.859 -2.246 1 96.12 83 THR A O 1
ATOM 632 N N . LEU A 1 84 ? 2.963 -23.703 -2.902 1 96.69 84 LEU A N 1
ATOM 633 C CA . LEU A 1 84 ? 3.686 -22.438 -2.967 1 96.69 84 LEU A CA 1
ATOM 634 C C . LEU A 1 84 ? 4.172 -22.016 -1.583 1 96.69 84 LEU A C 1
ATOM 636 O O . LEU A 1 84 ? 5.289 -21.516 -1.438 1 96.69 84 LEU A O 1
ATOM 640 N N . ALA A 1 85 ? 3.342 -22.188 -0.589 1 96.12 85 ALA A N 1
ATOM 641 C CA . ALA A 1 85 ? 3.705 -21.859 0.788 1 96.12 85 ALA A CA 1
ATOM 642 C C . ALA A 1 85 ? 4.914 -22.672 1.243 1 96.12 85 ALA A C 1
ATOM 644 O O . ALA A 1 85 ? 5.855 -22.125 1.824 1 96.12 85 ALA A O 1
ATOM 645 N N . LEU A 1 86 ? 4.906 -23.938 0.959 1 95.44 86 LEU A N 1
ATOM 646 C CA . LEU A 1 86 ? 6.012 -24.812 1.332 1 95.44 86 LEU A CA 1
ATOM 647 C C . LEU A 1 86 ? 7.289 -24.438 0.591 1 95.44 86 LEU A C 1
ATOM 649 O O . LEU A 1 86 ? 8.367 -24.391 1.185 1 95.44 86 LEU A O 1
ATOM 653 N N . THR A 1 87 ? 7.203 -24.125 -0.662 1 95.56 87 THR A N 1
ATOM 654 C CA . THR A 1 87 ? 8.359 -23.734 -1.463 1 95.56 87 THR A CA 1
ATOM 655 C C . THR A 1 87 ? 8.984 -22.453 -0.92 1 95.56 87 THR A C 1
ATOM 657 O O . THR A 1 87 ? 10.195 -22.391 -0.692 1 95.56 87 THR A O 1
ATOM 660 N N . HIS A 1 88 ? 8.203 -21.406 -0.623 1 95.75 88 HIS A N 1
ATOM 661 C CA . HIS A 1 88 ? 8.719 -20.125 -0.151 1 95.75 88 HIS A CA 1
ATOM 662 C C . HIS A 1 88 ? 9.18 -20.203 1.3 1 95.75 88 HIS A C 1
ATOM 664 O O . HIS A 1 88 ? 10.148 -19.547 1.691 1 95.75 88 HIS A O 1
ATOM 670 N N . GLY A 1 89 ? 8.531 -21.016 2.039 1 93.94 89 GLY A N 1
ATOM 671 C CA . GLY A 1 89 ? 8.82 -21.078 3.463 1 93.94 89 GLY A CA 1
ATOM 672 C C . GLY A 1 89 ? 9.938 -22.031 3.807 1 93.94 89 GLY A C 1
ATOM 673 O O . GLY A 1 89 ? 10.789 -21.734 4.641 1 93.94 89 GLY A O 1
ATOM 674 N N . LYS A 1 90 ? 9.992 -23.156 3.195 1 93.12 90 LYS A N 1
ATOM 675 C CA . LYS A 1 90 ? 10.891 -24.219 3.633 1 93.12 90 LYS A CA 1
ATOM 676 C C . LYS A 1 90 ? 12.062 -24.391 2.668 1 93.12 90 LYS A C 1
ATOM 678 O O . LYS A 1 90 ? 13.164 -24.781 3.074 1 93.12 90 LYS A O 1
ATOM 683 N N . LYS A 1 91 ? 11.852 -24.125 1.447 1 93.75 91 LYS A N 1
ATOM 684 C CA . LYS A 1 91 ? 12.93 -24.281 0.478 1 93.75 91 LYS A CA 1
ATOM 685 C C . LYS A 1 91 ? 13.672 -22.953 0.275 1 93.75 91 LYS A C 1
ATOM 687 O O . LYS A 1 91 ? 14.891 -22.891 0.412 1 93.75 91 LYS A O 1
ATOM 692 N N . LEU A 1 92 ? 12.922 -21.891 0.023 1 94.38 92 LEU A N 1
ATOM 693 C CA . LEU A 1 92 ? 13.531 -20.609 -0.308 1 94.38 92 LEU A CA 1
ATOM 694 C C . LEU A 1 92 ? 13.758 -19.781 0.949 1 94.38 92 LEU A C 1
ATOM 696 O O . LEU A 1 92 ? 14.523 -18.812 0.926 1 94.38 92 LEU A O 1
ATOM 700 N N . LEU A 1 93 ? 13.023 -20.094 2.014 1 94.44 93 LEU A N 1
ATOM 701 C CA . LEU A 1 93 ? 13.164 -19.453 3.318 1 94.44 93 LEU A CA 1
ATOM 702 C C . LEU A 1 93 ? 12.922 -17.953 3.221 1 94.44 93 LEU A C 1
ATOM 704 O O . LEU A 1 93 ? 13.703 -17.156 3.742 1 94.44 93 LEU A O 1
ATOM 708 N N . VAL A 1 94 ? 11.906 -17.656 2.465 1 95.5 94 VAL A N 1
ATOM 709 C CA . VAL A 1 94 ? 11.5 -16.25 2.338 1 95.5 94 VAL A CA 1
ATOM 710 C C . VAL A 1 94 ? 10.844 -15.789 3.633 1 95.5 94 VAL A C 1
ATOM 712 O O . VAL A 1 94 ? 9.93 -16.438 4.145 1 95.5 94 VAL A O 1
ATOM 715 N N . ASP A 1 95 ? 11.297 -14.75 4.199 1 95.88 95 ASP A N 1
ATOM 716 C CA . ASP A 1 95 ? 10.625 -14.133 5.34 1 95.88 95 ASP A CA 1
ATOM 717 C C . ASP A 1 95 ? 9.203 -13.711 4.98 1 95.88 95 ASP A C 1
ATOM 719 O O . ASP A 1 95 ? 8.984 -12.984 4.008 1 95.88 95 ASP A O 1
ATOM 723 N N . PRO A 1 96 ? 8.219 -14.133 5.746 1 95.81 96 PRO A N 1
ATOM 724 C CA . PRO A 1 96 ? 6.816 -13.883 5.41 1 95.81 96 PRO A CA 1
ATOM 725 C C . PRO A 1 96 ? 6.477 -12.391 5.391 1 95.81 96 PRO A C 1
ATOM 727 O O . PRO A 1 96 ? 5.465 -11.992 4.809 1 95.81 96 PRO A O 1
ATOM 730 N N . GLN A 1 97 ? 7.324 -11.539 5.957 1 94 97 GLN A N 1
ATOM 731 C CA . GLN A 1 97 ? 7.074 -10.102 5.969 1 94 97 GLN A CA 1
ATOM 732 C C . GLN A 1 97 ? 7.188 -9.516 4.566 1 94 97 GLN A C 1
ATOM 734 O O . GLN A 1 97 ? 6.738 -8.398 4.316 1 94 97 GLN A O 1
ATOM 739 N N . ASN A 1 98 ? 7.738 -10.289 3.664 1 96 98 ASN A N 1
ATOM 740 C CA . ASN A 1 98 ? 7.91 -9.805 2.297 1 96 98 ASN A CA 1
ATOM 741 C C . ASN A 1 98 ? 6.613 -9.906 1.5 1 96 98 ASN A C 1
ATOM 743 O O . ASN A 1 98 ? 6.434 -9.203 0.503 1 96 98 ASN A O 1
ATOM 747 N N . PHE A 1 99 ? 5.688 -10.758 1.935 1 97.81 99 PHE A N 1
ATOM 748 C CA . PHE A 1 99 ? 4.477 -10.992 1.153 1 97.81 99 PHE A CA 1
ATOM 749 C C . PHE A 1 99 ? 3.574 -9.766 1.168 1 97.81 99 PHE A C 1
ATOM 751 O O . PHE A 1 99 ? 3.125 -9.305 0.115 1 97.81 99 PHE A O 1
ATOM 758 N N . PRO A 1 100 ? 3.375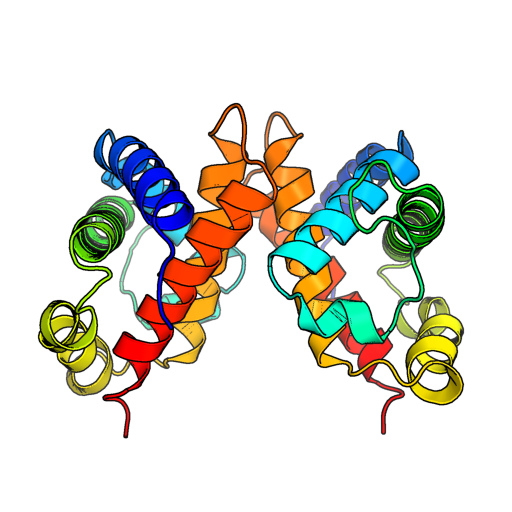 -9.125 2.359 1 98.19 100 PRO A N 1
ATOM 759 C CA . PRO A 1 100 ? 2.572 -7.902 2.344 1 98.19 100 PRO A CA 1
ATOM 760 C C . PRO A 1 100 ? 3.238 -6.77 1.569 1 98.19 100 PRO A C 1
ATOM 762 O O . PRO A 1 100 ? 2.551 -5.938 0.972 1 98.19 100 PRO A O 1
ATOM 765 N N . MET A 1 101 ? 4.555 -6.727 1.579 1 98.38 101 MET A N 1
ATOM 766 C CA . MET A 1 101 ? 5.27 -5.707 0.818 1 98.38 101 MET A CA 1
ATOM 767 C C . MET A 1 101 ? 4.992 -5.848 -0.675 1 98.38 101 MET A C 1
ATOM 769 O O . MET A 1 101 ? 4.699 -4.859 -1.352 1 98.38 101 MET A O 1
ATOM 773 N N . LEU A 1 102 ? 5.047 -7.082 -1.157 1 98.75 102 LEU A N 1
ATOM 774 C CA . LEU A 1 102 ? 4.754 -7.328 -2.564 1 98.75 102 LEU A CA 1
ATOM 775 C C . LEU A 1 102 ? 3.281 -7.066 -2.865 1 98.75 102 LEU A C 1
ATOM 777 O O . LEU A 1 102 ? 2.941 -6.562 -3.938 1 98.75 102 LEU A O 1
ATOM 781 N N . SER A 1 103 ? 2.402 -7.434 -1.915 1 98.75 103 SER A N 1
ATOM 782 C CA . SER A 1 103 ? 0.976 -7.172 -2.07 1 98.75 103 SER A CA 1
ATOM 783 C C . SER A 1 103 ? 0.704 -5.691 -2.303 1 98.75 103 SER A C 1
ATOM 785 O O . SER A 1 103 ? -0.081 -5.328 -3.182 1 98.75 103 SER A O 1
ATOM 787 N N . GLU A 1 104 ? 1.378 -4.844 -1.54 1 98.62 104 GLU A N 1
ATOM 788 C CA . GLU A 1 104 ? 1.209 -3.4 -1.697 1 98.62 104 GLU A CA 1
ATOM 789 C C . GLU A 1 104 ? 1.686 -2.938 -3.07 1 98.62 104 GLU A C 1
ATOM 791 O O . GLU A 1 104 ? 1.063 -2.07 -3.689 1 98.62 104 GLU A O 1
ATOM 796 N N . CYS A 1 105 ? 2.73 -3.51 -3.566 1 98.88 105 CYS A N 1
ATOM 797 C CA . CYS A 1 105 ? 3.246 -3.139 -4.879 1 98.88 105 CYS A CA 1
ATOM 798 C C . CYS A 1 105 ? 2.283 -3.557 -5.98 1 98.88 105 CYS A C 1
ATOM 800 O O . CYS A 1 105 ? 2.141 -2.857 -6.988 1 98.88 105 CYS A O 1
ATOM 802 N N . ILE A 1 106 ? 1.63 -4.695 -5.816 1 98.88 106 ILE A N 1
ATOM 803 C CA . ILE A 1 106 ? 0.629 -5.145 -6.777 1 98.88 106 ILE A CA 1
ATOM 804 C C . ILE A 1 106 ? -0.535 -4.16 -6.812 1 98.88 106 ILE A C 1
ATOM 806 O O . ILE A 1 106 ? -0.991 -3.764 -7.887 1 98.88 106 ILE A O 1
ATOM 810 N N . ILE A 1 107 ? -0.942 -3.705 -5.652 1 98.94 107 ILE A N 1
ATOM 811 C CA . ILE A 1 107 ? -2.061 -2.773 -5.547 1 98.94 107 ILE A CA 1
ATOM 812 C C . ILE A 1 107 ? -1.688 -1.445 -6.203 1 98.94 107 ILE A C 1
ATOM 814 O O . ILE A 1 107 ? -2.459 -0.897 -6.992 1 98.94 107 ILE A O 1
ATOM 818 N N . VAL A 1 108 ? -0.515 -0.955 -5.953 1 98.88 108 VAL A N 1
ATOM 819 C CA . VAL A 1 108 ? -0.062 0.31 -6.52 1 98.88 108 VAL A CA 1
ATOM 820 C C . VAL A 1 108 ? 0.058 0.183 -8.039 1 98.88 108 VAL A C 1
ATOM 822 O O . VAL A 1 108 ? -0.308 1.102 -8.773 1 98.88 108 VAL A O 1
ATOM 825 N N . THR A 1 109 ? 0.553 -0.95 -8.531 1 98.81 109 THR A N 1
ATOM 826 C CA . THR A 1 109 ? 0.668 -1.188 -9.961 1 98.81 109 THR A CA 1
ATOM 827 C C . THR A 1 109 ? -0.707 -1.177 -10.625 1 98.81 109 THR A C 1
ATOM 829 O O . THR A 1 109 ? -0.901 -0.527 -11.656 1 98.81 109 THR A O 1
ATOM 832 N N . LEU A 1 110 ? -1.676 -1.835 -10.023 1 98.62 110 LEU A N 1
ATOM 833 C CA . LEU A 1 110 ? -3.037 -1.836 -10.547 1 98.62 110 LEU A CA 1
ATOM 834 C C . LEU A 1 110 ? -3.607 -0.422 -10.578 1 98.62 110 LEU A C 1
ATOM 836 O O . LEU A 1 110 ? -4.168 0.001 -11.594 1 98.62 110 LEU A O 1
ATOM 840 N N . ALA A 1 111 ? -3.418 0.32 -9.477 1 98.62 111 ALA A N 1
ATOM 841 C CA . ALA A 1 111 ? -3.926 1.687 -9.383 1 98.62 111 ALA A CA 1
ATOM 842 C C . ALA A 1 111 ? -3.332 2.566 -10.484 1 98.62 111 ALA A C 1
ATOM 844 O O . ALA A 1 111 ? -4.012 3.441 -11.023 1 98.62 111 ALA A O 1
ATOM 845 N N . THR A 1 112 ? -2.086 2.316 -10.844 1 98.06 112 THR A N 1
ATOM 846 C CA . THR A 1 112 ? -1.352 3.109 -11.828 1 98.06 112 THR A CA 1
ATOM 847 C C . THR A 1 112 ? -1.887 2.857 -13.234 1 98.06 112 THR A C 1
ATOM 849 O O . THR A 1 112 ? -1.867 3.754 -14.078 1 98.06 112 THR A O 1
ATOM 852 N N . HIS A 1 113 ? -2.432 1.69 -13.477 1 97.12 113 HIS A N 1
ATOM 853 C CA . HIS A 1 113 ? -2.678 1.315 -14.867 1 97.12 113 HIS A CA 1
ATOM 854 C C . HIS A 1 113 ? -4.172 1.24 -15.156 1 97.12 113 HIS A C 1
ATOM 856 O O . HIS A 1 113 ? -4.582 1.25 -16.312 1 97.12 113 HIS A O 1
ATOM 862 N N . LEU A 1 114 ? -4.98 1.128 -14.156 1 96.44 114 LEU A N 1
ATOM 863 C CA . LEU A 1 114 ? -6.418 1.036 -14.391 1 96.44 114 LEU A CA 1
ATOM 864 C C . LEU A 1 114 ? -7.039 2.424 -14.508 1 96.44 114 LEU A C 1
ATOM 866 O O . LEU A 1 114 ? -6.637 3.352 -13.805 1 96.44 114 LEU A O 1
ATOM 870 N N . THR A 1 115 ? -8.047 2.529 -15.344 1 92.94 115 THR A N 1
ATOM 871 C CA . THR A 1 115 ? -8.773 3.781 -15.508 1 92.94 115 THR A CA 1
ATOM 872 C C . THR A 1 115 ? -9.531 4.137 -14.234 1 92.94 115 THR A C 1
ATOM 874 O O . THR A 1 115 ? -9.633 5.309 -13.867 1 92.94 115 THR A O 1
ATOM 877 N N . GLU A 1 116 ? -10.102 3.125 -13.648 1 93.12 116 GLU A N 1
ATOM 878 C CA . GLU A 1 116 ? -10.812 3.285 -12.383 1 93.12 116 GLU A CA 1
ATOM 879 C C . GLU A 1 116 ? -10.328 2.275 -11.344 1 93.12 116 GLU A C 1
ATOM 881 O O . GLU A 1 116 ? -10.195 1.086 -11.641 1 93.12 116 GLU A O 1
ATOM 886 N N . PHE A 1 117 ? -9.914 2.711 -10.297 1 98 117 PHE A N 1
ATOM 887 C CA . PHE A 1 117 ? -9.547 1.886 -9.148 1 98 117 PHE A CA 1
ATOM 888 C C . PHE A 1 117 ? -10.227 2.396 -7.883 1 98 117 PHE A C 1
ATOM 890 O O . PHE A 1 117 ? -9.586 3.037 -7.047 1 98 117 PHE A O 1
ATOM 897 N N . SER A 1 118 ? -11.516 2.117 -7.754 1 98 118 SER A N 1
ATOM 898 C CA . SER A 1 118 ? -12.359 2.641 -6.684 1 98 118 SER A CA 1
ATOM 899 C C . SER A 1 118 ? -11.938 2.09 -5.324 1 98 118 SER A C 1
ATOM 901 O O . SER A 1 118 ? -11.227 1.082 -5.254 1 98 118 SER A O 1
ATOM 903 N N . PRO A 1 119 ? -12.383 2.674 -4.266 1 98 119 PRO A N 1
ATOM 904 C CA . PRO A 1 119 ? -12.117 2.146 -2.928 1 98 119 PRO A CA 1
ATOM 905 C C . PRO A 1 119 ? -12.641 0.724 -2.738 1 98 119 PRO A C 1
ATOM 907 O O . PRO A 1 119 ? -11.984 -0.093 -2.08 1 98 119 PRO A O 1
ATOM 910 N N . ASP A 1 120 ? -13.781 0.406 -3.363 1 97.69 120 ASP A N 1
ATOM 911 C CA . ASP A 1 120 ? -14.328 -0.94 -3.242 1 97.69 120 ASP A CA 1
ATOM 912 C C . ASP A 1 120 ? -13.461 -1.958 -3.979 1 97.69 120 ASP A C 1
ATOM 914 O O . ASP A 1 120 ? -13.258 -3.072 -3.494 1 97.69 120 ASP A O 1
ATOM 918 N N . THR A 1 121 ? -12.992 -1.577 -5.168 1 98.38 121 THR A N 1
ATOM 919 C CA . THR A 1 121 ? -12.07 -2.445 -5.887 1 98.38 121 THR A CA 1
ATOM 920 C C . THR A 1 121 ? -10.781 -2.637 -5.09 1 98.38 121 THR A C 1
ATOM 922 O O . THR A 1 121 ? -10.297 -3.76 -4.941 1 98.38 121 THR A O 1
ATOM 925 N N . HIS A 1 122 ? -10.219 -1.513 -4.59 1 98.81 122 HIS A N 1
ATOM 926 C CA . HIS A 1 122 ? -9.055 -1.548 -3.713 1 98.81 122 HIS A CA 1
ATOM 927 C C . HIS A 1 122 ? -9.266 -2.52 -2.555 1 98.81 122 HIS A C 1
ATOM 929 O O . HIS A 1 122 ? -8.414 -3.371 -2.291 1 98.81 122 HIS A O 1
ATOM 935 N N . CYS A 1 123 ? -10.375 -2.455 -1.939 1 98.44 123 CYS A N 1
ATOM 936 C CA . CYS A 1 123 ? -10.688 -3.287 -0.784 1 98.44 123 CYS A CA 1
ATOM 937 C C . CYS A 1 123 ? -10.742 -4.762 -1.171 1 98.44 123 CYS A C 1
ATOM 939 O O . CYS A 1 123 ? -10.195 -5.613 -0.467 1 98.44 123 CYS A O 1
ATOM 941 N N . ALA A 1 124 ? -11.43 -5.051 -2.264 1 98.56 124 ALA A N 1
ATOM 942 C CA . ALA A 1 124 ? -11.57 -6.441 -2.699 1 98.56 124 ALA A CA 1
ATOM 943 C C . ALA A 1 124 ? -10.211 -7.051 -3.029 1 98.56 124 ALA A C 1
ATOM 945 O O . ALA A 1 124 ? -9.914 -8.18 -2.641 1 98.56 124 ALA A O 1
ATOM 946 N N . VAL A 1 125 ? -9.391 -6.277 -3.707 1 98.75 125 VAL A N 1
ATOM 947 C CA . VAL A 1 125 ? -8.062 -6.754 -4.09 1 98.75 125 VAL A CA 1
ATOM 948 C C . VAL A 1 125 ? -7.195 -6.91 -2.846 1 98.75 125 VAL A C 1
ATOM 950 O O . VAL A 1 1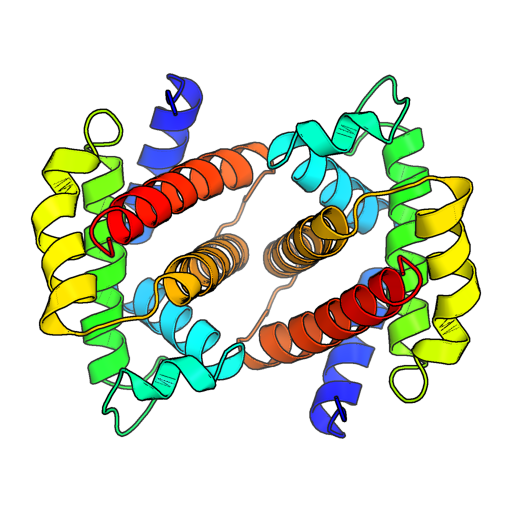25 ? -6.5 -7.918 -2.691 1 98.75 125 VAL A O 1
ATOM 953 N N . ASP A 1 126 ? -7.207 -5.957 -1.986 1 98.81 126 ASP A N 1
ATOM 954 C CA . ASP A 1 126 ? -6.453 -6.023 -0.739 1 98.81 126 ASP A CA 1
ATOM 955 C C . ASP A 1 126 ? -6.848 -7.25 0.078 1 98.81 126 ASP A C 1
ATOM 957 O O . ASP A 1 126 ? -5.992 -7.91 0.672 1 98.81 126 ASP A O 1
ATOM 961 N N . LYS A 1 127 ? -8.102 -7.5 0.176 1 98.38 127 LYS A N 1
ATOM 962 C CA . LYS A 1 127 ? -8.602 -8.664 0.903 1 98.38 127 LYS A CA 1
ATOM 963 C C . LYS A 1 127 ? -8.047 -9.961 0.313 1 98.38 127 LYS A C 1
ATOM 965 O O . LYS A 1 127 ? -7.609 -10.844 1.049 1 98.38 127 LYS A O 1
ATOM 970 N N . LEU A 1 128 ? -8.117 -10.055 -1.005 1 98.75 128 LEU A N 1
ATOM 971 C CA . LEU A 1 128 ? -7.57 -11.242 -1.657 1 98.75 128 LEU A CA 1
ATOM 972 C C . LEU A 1 128 ? -6.082 -11.398 -1.351 1 98.75 128 LEU A C 1
ATOM 974 O O . LEU A 1 128 ? -5.641 -12.469 -0.926 1 98.75 128 LEU A O 1
ATOM 978 N N . LEU A 1 129 ? -5.328 -10.359 -1.545 1 98.69 129 LEU A N 1
ATOM 979 C CA . LEU A 1 129 ? -3.881 -10.422 -1.368 1 98.69 129 LEU A CA 1
ATOM 980 C C . LEU A 1 129 ? -3.523 -10.68 0.091 1 98.69 129 LEU A C 1
ATOM 982 O O . LEU A 1 129 ? -2.555 -11.391 0.381 1 98.69 129 LEU A O 1
ATOM 986 N N . SER A 1 130 ? -4.277 -10.102 0.995 1 98.12 130 SER A N 1
ATOM 987 C CA . SER A 1 130 ? -4.078 -10.375 2.412 1 98.12 130 SER A CA 1
ATOM 988 C C . SER A 1 130 ? -4.312 -11.852 2.725 1 98.12 130 SER A C 1
ATOM 990 O O . SER A 1 130 ? -3.566 -12.453 3.498 1 98.12 130 SER A O 1
ATOM 992 N N . ALA A 1 131 ? -5.375 -12.414 2.184 1 97.94 131 ALA A N 1
ATOM 993 C CA . ALA A 1 131 ? -5.66 -13.828 2.375 1 97.94 131 ALA A CA 1
ATOM 994 C C . ALA A 1 131 ? -4.535 -14.695 1.808 1 97.94 131 ALA A C 1
ATOM 996 O O . ALA A 1 131 ? -4.148 -15.695 2.414 1 97.94 131 ALA A O 1
ATOM 997 N N . ILE A 1 132 ? -4.039 -14.32 0.652 1 98.19 132 ILE A N 1
ATOM 998 C CA . ILE A 1 132 ? -2.924 -15.039 0.042 1 98.19 132 ILE A CA 1
ATOM 999 C C . ILE A 1 132 ? -1.706 -14.984 0.962 1 98.19 132 ILE A C 1
ATOM 1001 O O . ILE A 1 132 ? -1.06 -16 1.212 1 98.19 132 ILE A O 1
ATOM 1005 N N . CYS A 1 133 ? -1.396 -13.812 1.474 1 97.81 133 CYS A N 1
ATOM 1006 C CA . CYS A 1 133 ? -0.265 -13.648 2.381 1 97.81 133 CYS A CA 1
ATOM 1007 C C . CYS A 1 133 ? -0.424 -14.531 3.615 1 97.81 133 CYS A C 1
ATOM 1009 O O . CYS A 1 133 ? 0.544 -15.133 4.086 1 97.81 133 CYS A O 1
ATOM 1011 N N . GLN A 1 134 ? -1.614 -14.539 4.133 1 96.69 134 GLN A N 1
ATOM 1012 C CA . GLN A 1 134 ? -1.884 -15.359 5.309 1 96.69 134 GLN A CA 1
ATOM 1013 C C . GLN A 1 134 ? -1.63 -16.828 5.02 1 96.69 134 GLN A C 1
ATOM 1015 O O . GLN A 1 134 ? -1.013 -17.531 5.824 1 96.69 134 GLN A O 1
ATOM 1020 N N . GLU A 1 135 ? -2.102 -17.297 3.926 1 96.19 135 GLU A N 1
ATOM 1021 C CA . GLU A 1 135 ? -1.918 -18.688 3.562 1 96.19 135 GLU A CA 1
ATOM 1022 C C . GLU A 1 135 ? -0.443 -19.016 3.338 1 96.19 135 GLU A C 1
ATOM 1024 O O . GLU A 1 135 ? 0.045 -20.062 3.781 1 96.19 135 GLU A O 1
ATOM 1029 N N . LEU A 1 136 ? 0.27 -18.125 2.668 1 96.44 136 LEU A N 1
ATOM 1030 C CA . LEU A 1 136 ? 1.685 -18.344 2.393 1 96.44 136 LEU A CA 1
ATOM 1031 C C . LEU A 1 136 ? 2.492 -18.375 3.686 1 96.44 136 LEU A C 1
ATOM 1033 O O . LEU A 1 136 ? 3.496 -19.078 3.781 1 96.44 136 LEU A O 1
ATOM 1037 N N . SER A 1 137 ? 2.02 -17.641 4.676 1 94 137 SER A N 1
ATOM 1038 C CA . SER A 1 137 ? 2.74 -17.516 5.938 1 94 137 SER A CA 1
ATOM 1039 C C . SER A 1 137 ? 2.383 -18.656 6.887 1 94 137 SER A C 1
ATOM 1041 O O . SER A 1 137 ? 3.043 -18.844 7.91 1 94 137 SER A O 1
ATOM 1043 N N . SER A 1 138 ? 1.355 -19.375 6.684 1 87.31 138 SER A N 1
ATOM 1044 C CA . SER A 1 138 ? 0.831 -20.391 7.59 1 87.31 138 SER A CA 1
ATOM 1045 C C . SER A 1 138 ? 1.753 -21.609 7.66 1 87.31 138 SER A C 1
ATOM 1047 O O . SER A 1 138 ? 1.69 -22.391 8.609 1 87.31 138 SER A O 1
ATOM 1049 N N . ARG A 1 139 ? 2.613 -21.703 6.809 1 76.94 139 ARG A N 1
ATOM 1050 C CA . ARG A 1 139 ? 3.486 -22.875 6.809 1 76.94 139 ARG A CA 1
ATOM 1051 C C . ARG A 1 139 ? 4.875 -22.516 7.324 1 76.94 139 ARG A C 1
ATOM 1053 O O . ARG A 1 139 ? 5.809 -23.312 7.211 1 76.94 139 ARG A O 1
ATOM 1060 N N . TYR A 1 140 ? 5.031 -21.297 7.781 1 69.81 140 TYR A N 1
ATOM 1061 C CA . TYR A 1 140 ? 6.305 -20.922 8.383 1 69.81 140 TYR A CA 1
ATOM 1062 C C . TYR A 1 140 ? 6.402 -21.422 9.82 1 69.81 140 TYR A C 1
ATOM 1064 O O . TYR A 1 140 ? 7.492 -21.469 10.391 1 69.81 140 TYR A O 1
ATOM 1072 N N . ARG A 1 141 ? 5.441 -22.047 10.336 1 54.09 141 ARG A N 1
ATOM 1073 C CA . ARG A 1 141 ? 5.582 -22.484 11.719 1 54.09 141 ARG A CA 1
ATOM 1074 C C . ARG A 1 141 ? 6.441 -23.734 11.812 1 54.09 141 ARG A C 1
ATOM 1076 O O . ARG A 1 141 ? 6.473 -24.547 10.883 1 54.09 141 ARG A O 1
ATOM 1083 N N . MET B 1 1 ? 16.062 8.656 8.727 1 63.53 1 MET B N 1
ATOM 1084 C CA . MET B 1 1 ? 16.469 8.25 7.383 1 63.53 1 MET B CA 1
ATOM 1085 C C . MET B 1 1 ? 16.812 9.461 6.523 1 63.53 1 MET B C 1
ATOM 1087 O O . MET B 1 1 ? 16.203 10.523 6.664 1 63.53 1 MET B O 1
ATOM 1091 N N . ALA B 1 2 ? 17.969 9.508 5.965 1 85.69 2 ALA B N 1
ATOM 1092 C CA . ALA B 1 2 ? 18.375 10.672 5.191 1 85.69 2 ALA B CA 1
ATOM 1093 C C . ALA B 1 2 ? 17.781 10.633 3.783 1 85.69 2 ALA B C 1
ATOM 1095 O O . ALA B 1 2 ? 17.672 9.562 3.18 1 85.69 2 ALA B O 1
ATOM 1096 N N . PHE B 1 3 ? 17.141 11.773 3.34 1 96.19 3 PHE B N 1
ATOM 1097 C CA . PHE B 1 3 ? 16.625 11.93 1.986 1 96.19 3 PHE B CA 1
ATOM 1098 C C . PHE B 1 3 ? 17.688 12.477 1.053 1 96.19 3 PHE B C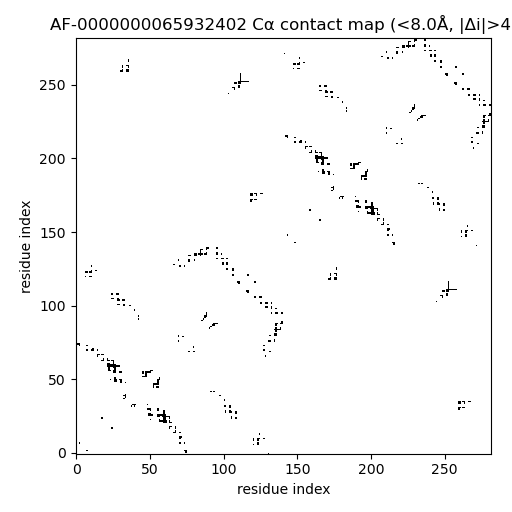 1
ATOM 1100 O O . PHE B 1 3 ? 18.391 13.43 1.398 1 96.19 3 PHE B O 1
ATOM 1107 N N . THR B 1 4 ? 17.828 11.828 -0.085 1 96.25 4 THR B N 1
ATOM 1108 C CA . THR B 1 4 ? 18.75 12.336 -1.1 1 96.25 4 THR B CA 1
ATOM 1109 C C . THR B 1 4 ? 18.156 13.57 -1.784 1 96.25 4 THR B C 1
ATOM 1111 O O . THR B 1 4 ? 16.969 13.859 -1.639 1 96.25 4 THR B O 1
ATOM 1114 N N . ALA B 1 5 ? 18.984 14.312 -2.549 1 96.5 5 ALA B N 1
ATOM 1115 C CA . ALA B 1 5 ? 18.516 15.492 -3.283 1 96.5 5 ALA B CA 1
ATOM 1116 C C . ALA B 1 5 ? 17.422 15.109 -4.285 1 96.5 5 ALA B C 1
ATOM 1118 O O . ALA B 1 5 ? 16.453 15.844 -4.453 1 96.5 5 ALA B O 1
ATOM 1119 N N . CYS B 1 6 ? 17.609 13.984 -4.973 1 96.81 6 CYS B N 1
ATOM 1120 C CA . CYS B 1 6 ? 16.641 13.523 -5.957 1 96.81 6 CYS B CA 1
ATOM 1121 C C . CYS B 1 6 ? 15.305 13.18 -5.293 1 96.81 6 CYS B C 1
ATOM 1123 O O . CYS B 1 6 ? 14.242 13.523 -5.812 1 96.81 6 CYS B O 1
ATOM 1125 N N . GLU B 1 7 ? 15.383 12.539 -4.152 1 97.69 7 GLU B N 1
ATOM 1126 C CA . GLU B 1 7 ? 14.164 12.203 -3.416 1 97.69 7 GLU B CA 1
ATOM 1127 C C . GLU B 1 7 ? 13.43 13.461 -2.961 1 97.69 7 GLU B C 1
ATOM 1129 O O . GLU B 1 7 ? 12.203 13.539 -3.055 1 97.69 7 GLU B O 1
ATOM 1134 N N . LYS B 1 8 ? 14.156 14.453 -2.461 1 97.81 8 LYS B N 1
ATOM 1135 C CA . LYS B 1 8 ? 13.555 15.703 -2.006 1 97.81 8 LYS B CA 1
ATOM 1136 C C . LYS B 1 8 ? 12.844 16.422 -3.152 1 97.81 8 LYS B C 1
ATOM 1138 O O . LYS B 1 8 ? 11.766 16.984 -2.965 1 97.81 8 LYS B O 1
ATOM 1143 N N . GLN B 1 9 ? 13.469 16.406 -4.293 1 98.12 9 GLN B N 1
ATOM 1144 C CA . GLN B 1 9 ? 12.852 17.031 -5.465 1 98.12 9 GLN B CA 1
ATOM 1145 C C . GLN B 1 9 ? 11.555 16.328 -5.84 1 98.12 9 GLN B C 1
ATOM 1147 O O . GLN B 1 9 ? 10.539 16.969 -6.113 1 98.12 9 GLN B O 1
ATOM 1152 N N . THR B 1 10 ? 11.609 14.969 -5.871 1 98.12 10 THR B N 1
ATOM 1153 C CA . THR B 1 10 ? 10.438 14.164 -6.195 1 98.12 10 THR B CA 1
ATOM 1154 C C . THR B 1 10 ? 9.32 14.414 -5.191 1 98.12 10 THR B C 1
ATOM 1156 O O . THR B 1 10 ? 8.164 14.609 -5.574 1 98.12 10 THR B O 1
ATOM 1159 N N . ILE B 1 11 ? 9.68 14.414 -3.92 1 98.31 11 ILE B N 1
ATOM 1160 C CA . ILE B 1 11 ? 8.719 14.641 -2.84 1 98.31 11 ILE B CA 1
ATOM 1161 C C . ILE B 1 11 ? 8.109 16.031 -2.973 1 98.31 11 ILE B C 1
ATOM 1163 O O . ILE B 1 11 ? 6.906 16.203 -2.775 1 98.31 11 ILE B O 1
ATOM 1167 N N . GLY B 1 12 ? 8.938 17 -3.275 1 98.25 12 GLY B N 1
ATOM 1168 C CA . GLY B 1 12 ? 8.438 18.344 -3.496 1 98.25 12 GLY B CA 1
ATOM 1169 C C . GLY B 1 12 ? 7.402 18.422 -4.602 1 98.25 12 GLY B C 1
ATOM 1170 O O . GLY B 1 12 ? 6.391 19.109 -4.461 1 98.25 12 GLY B O 1
ATOM 1171 N N . LYS B 1 13 ? 7.637 17.797 -5.707 1 98.31 13 LYS B N 1
ATOM 1172 C CA . LYS B 1 13 ? 6.691 17.766 -6.82 1 98.31 13 LYS B CA 1
ATOM 1173 C C . LYS B 1 13 ? 5.375 17.125 -6.41 1 98.31 13 LYS B C 1
ATOM 1175 O O . LYS B 1 13 ? 4.301 17.609 -6.762 1 98.31 13 LYS B O 1
ATOM 1180 N N . ILE B 1 14 ? 5.461 16.016 -5.676 1 98.62 14 ILE B N 1
ATOM 1181 C CA . ILE B 1 14 ? 4.266 15.312 -5.227 1 98.62 14 ILE B CA 1
ATOM 1182 C C . ILE B 1 14 ? 3.484 16.188 -4.25 1 98.62 14 ILE B C 1
ATOM 1184 O O . ILE B 1 14 ? 2.254 16.234 -4.297 1 98.62 14 ILE B O 1
ATOM 1188 N N . ALA B 1 15 ? 4.246 16.844 -3.359 1 98.62 15 ALA B N 1
ATOM 1189 C CA . ALA B 1 15 ? 3.609 17.734 -2.406 1 98.62 15 ALA B CA 1
ATOM 1190 C C . ALA B 1 15 ? 2.832 18.844 -3.125 1 98.62 15 ALA B C 1
ATOM 1192 O O . ALA B 1 15 ? 1.735 19.219 -2.701 1 98.62 15 ALA B O 1
ATOM 1193 N N . GLN B 1 16 ? 3.369 19.344 -4.172 1 98.56 16 GLN B N 1
ATOM 1194 C CA . GLN B 1 16 ? 2.689 20.375 -4.953 1 98.56 16 GLN B CA 1
ATOM 1195 C C . GLN B 1 16 ? 1.397 19.844 -5.562 1 98.56 16 GLN B C 1
ATOM 1197 O O . GLN B 1 16 ? 0.389 20.547 -5.617 1 98.56 16 GLN B O 1
ATOM 1202 N N . VAL B 1 17 ? 1.433 18.656 -6.055 1 98.31 17 VAL B N 1
ATOM 1203 C CA . VAL B 1 17 ? 0.243 18.016 -6.605 1 98.31 17 VAL B CA 1
ATOM 1204 C C . VAL B 1 17 ? -0.834 17.922 -5.527 1 98.31 17 VAL B C 1
ATOM 1206 O O . VAL B 1 17 ? -1.98 18.312 -5.746 1 98.31 17 VAL B O 1
ATOM 1209 N N . LEU B 1 18 ? -0.493 17.406 -4.371 1 98.62 18 LEU B N 1
ATOM 1210 C CA . LEU B 1 18 ? -1.423 17.234 -3.26 1 98.62 18 LEU B CA 1
ATOM 1211 C C . LEU B 1 18 ? -1.999 18.562 -2.807 1 98.62 18 LEU B C 1
ATOM 1213 O O . LEU B 1 18 ? -3.178 18.656 -2.455 1 98.62 18 LEU B O 1
ATOM 1217 N N . ALA B 1 19 ? -1.169 19.578 -2.838 1 98.69 19 ALA B N 1
ATOM 1218 C CA . ALA B 1 19 ? -1.548 20.891 -2.34 1 98.69 19 ALA B CA 1
ATOM 1219 C C . ALA B 1 19 ? -2.613 21.531 -3.227 1 98.69 19 ALA B C 1
ATOM 1221 O O . ALA B 1 19 ? -3.324 22.438 -2.797 1 98.69 19 ALA B O 1
ATOM 1222 N N . LYS B 1 20 ? -2.771 21.094 -4.453 1 98.5 20 LYS B N 1
ATOM 1223 C CA . LYS B 1 20 ? -3.729 21.672 -5.387 1 98.5 20 LYS B CA 1
ATOM 1224 C C . LYS B 1 20 ? -5.164 21.391 -4.957 1 98.5 20 LYS B C 1
ATOM 1226 O O . LYS B 1 20 ? -6.066 22.188 -5.219 1 98.5 20 LYS B O 1
ATOM 1231 N N . SER B 1 21 ? -5.379 20.219 -4.324 1 98.38 21 SER B N 1
ATOM 1232 C CA . SER B 1 21 ? -6.711 19.844 -3.861 1 98.38 21 SER B CA 1
ATOM 1233 C C . SER B 1 21 ? -6.641 18.938 -2.639 1 98.38 21 SER B C 1
ATOM 1235 O O . SER B 1 21 ? -7.082 17.797 -2.686 1 98.38 21 SER B O 1
ATOM 1237 N N . PRO B 1 22 ? -6.191 19.469 -1.519 1 98.69 22 PRO B N 1
ATOM 1238 C CA . PRO B 1 22 ? -5.957 18.641 -0.337 1 98.69 22 PRO B CA 1
ATOM 1239 C C . PRO B 1 22 ? -7.227 17.953 0.161 1 98.69 22 PRO B C 1
ATOM 1241 O O . PRO B 1 22 ? -7.18 16.797 0.578 1 98.69 22 PRO B O 1
ATOM 1244 N N . GLU B 1 23 ? -8.359 18.641 0.067 1 98.69 23 GLU B N 1
ATOM 1245 C CA . GLU B 1 23 ? -9.609 18.047 0.546 1 98.69 23 GLU B CA 1
ATOM 1246 C C . GLU B 1 23 ? -10.023 16.859 -0.307 1 98.69 23 GLU B C 1
ATOM 1248 O O . GLU B 1 23 ? -10.461 15.828 0.22 1 98.69 23 GLU B O 1
ATOM 1253 N N . ALA B 1 24 ? -9.859 17.016 -1.621 1 98.56 24 ALA B N 1
ATOM 1254 C CA . ALA B 1 24 ? -10.258 15.938 -2.521 1 98.56 24 ALA B CA 1
ATOM 1255 C C . ALA B 1 24 ? -9.359 14.719 -2.338 1 98.56 24 ALA B C 1
ATOM 1257 O O . ALA B 1 24 ? -9.844 13.594 -2.191 1 98.56 24 ALA B O 1
ATOM 1258 N N . TYR B 1 25 ? -8.008 14.859 -2.35 1 98.75 25 TYR B N 1
ATOM 1259 C CA . TYR B 1 25 ? -7.074 13.766 -2.127 1 98.75 25 TYR B CA 1
ATOM 1260 C C . TYR B 1 25 ? -7.281 13.148 -0.748 1 98.75 25 TYR B C 1
ATOM 1262 O O . TYR B 1 25 ? -7.336 11.922 -0.611 1 98.75 25 TYR B O 1
ATOM 1270 N N . GLY B 1 26 ? -7.379 14.039 0.217 1 98.88 26 GLY B N 1
ATOM 1271 C CA . GLY B 1 26 ? -7.539 13.562 1.58 1 98.88 26 GLY B CA 1
ATOM 1272 C C . GLY B 1 26 ? -8.82 12.781 1.79 1 98.88 26 GLY B C 1
ATOM 1273 O O . GLY B 1 26 ? -8.828 11.758 2.479 1 98.88 26 GLY B O 1
ATOM 1274 N N . ALA B 1 27 ? -9.922 13.281 1.238 1 98.88 27 ALA B N 1
ATOM 1275 C CA . ALA B 1 27 ? -11.203 12.586 1.354 1 98.88 27 ALA B CA 1
ATOM 1276 C C . ALA B 1 27 ? -11.133 11.195 0.723 1 98.88 27 ALA B C 1
ATOM 1278 O O . ALA B 1 27 ? -11.648 10.227 1.287 1 98.88 27 ALA B O 1
ATOM 1279 N N . GLU B 1 28 ? -10.531 11.117 -0.398 1 98.75 28 GLU B N 1
ATOM 1280 C CA . GLU B 1 28 ? -10.406 9.812 -1.047 1 98.75 28 GLU B CA 1
ATOM 1281 C C . GLU B 1 28 ? -9.523 8.875 -0.228 1 98.75 28 GLU B C 1
ATOM 1283 O O . GLU B 1 28 ? -9.828 7.688 -0.093 1 98.75 28 GLU B O 1
ATOM 1288 N N . CYS B 1 29 ? -8.406 9.375 0.292 1 98.88 29 CYS B N 1
ATOM 1289 C CA . CYS B 1 29 ? -7.516 8.578 1.123 1 98.88 29 CYS B CA 1
ATOM 1290 C C . CYS B 1 29 ? -8.258 8.008 2.33 1 98.88 29 CYS B C 1
ATOM 1292 O O . CYS B 1 29 ? -8.141 6.824 2.639 1 98.88 29 CYS B O 1
ATOM 1294 N N . LEU B 1 30 ? -8.992 8.867 2.984 1 98.81 30 LEU B N 1
ATOM 1295 C CA . LEU B 1 30 ? -9.719 8.438 4.172 1 98.81 30 LEU B CA 1
ATOM 1296 C C . LEU B 1 30 ? -10.828 7.461 3.801 1 98.81 30 LEU B C 1
ATOM 1298 O O . LEU B 1 30 ? -11.062 6.477 4.508 1 98.81 30 LEU B O 1
ATOM 1302 N N . ALA B 1 31 ? -11.539 7.723 2.734 1 98.75 31 ALA B N 1
ATOM 1303 C CA . ALA B 1 31 ? -12.57 6.793 2.281 1 98.75 31 ALA B CA 1
ATOM 1304 C C . ALA B 1 31 ? -11.984 5.414 2.004 1 98.75 31 ALA B C 1
ATOM 1306 O O . ALA B 1 31 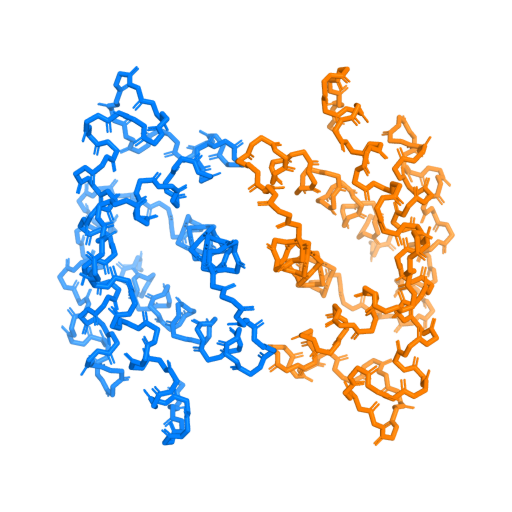? -12.57 4.395 2.377 1 98.75 31 ALA B O 1
ATOM 1307 N N . ARG B 1 32 ? -10.828 5.344 1.355 1 98.88 32 ARG B N 1
ATOM 1308 C CA . ARG B 1 32 ? -10.141 4.078 1.116 1 98.88 32 ARG B CA 1
ATOM 1309 C C . ARG B 1 32 ? -9.773 3.396 2.43 1 98.88 32 ARG B C 1
ATOM 1311 O O . ARG B 1 32 ? -9.914 2.178 2.562 1 98.88 32 ARG B O 1
ATOM 1318 N N . LEU B 1 33 ? -9.289 4.23 3.35 1 98.88 33 LEU B N 1
ATOM 1319 C CA . LEU B 1 33 ? -8.953 3.678 4.656 1 98.88 33 LEU B CA 1
ATOM 1320 C C . LEU B 1 33 ? -10.164 3.018 5.297 1 98.88 33 LEU B C 1
ATOM 1322 O O . LEU B 1 33 ? -10.078 1.892 5.793 1 98.88 33 LEU B O 1
ATOM 1326 N N . PHE B 1 34 ? -11.312 3.672 5.238 1 98.75 34 PHE B N 1
ATOM 1327 C CA . PHE B 1 34 ? -12.516 3.211 5.934 1 98.75 34 PHE B CA 1
ATOM 1328 C C . PHE B 1 34 ? -13.07 1.955 5.273 1 98.75 34 PHE B C 1
ATOM 1330 O O . PHE B 1 34 ? -13.656 1.102 5.945 1 98.75 34 PHE B O 1
ATOM 1337 N N . VAL B 1 35 ? -12.844 1.804 4.02 1 98.25 35 VAL B N 1
ATOM 1338 C CA . VAL B 1 35 ? -13.359 0.638 3.307 1 98.25 35 VAL B CA 1
ATOM 1339 C C . VAL B 1 35 ? -12.391 -0.535 3.477 1 98.25 35 VAL B C 1
ATOM 1341 O O . VAL B 1 35 ? -12.82 -1.675 3.672 1 98.25 35 VAL B O 1
ATOM 1344 N N . THR B 1 36 ? -11.094 -0.322 3.406 1 98.25 36 THR B N 1
ATOM 1345 C CA . THR B 1 36 ? -10.094 -1.386 3.449 1 98.25 36 THR B CA 1
ATOM 1346 C C . THR B 1 36 ? -9.82 -1.813 4.891 1 98.25 36 THR B C 1
ATOM 1348 O O . THR B 1 36 ? -9.469 -2.967 5.141 1 98.25 36 THR B O 1
ATOM 1351 N N . HIS B 1 37 ? -9.891 -0.845 5.801 1 98.12 37 HIS B N 1
ATOM 1352 C CA . HIS B 1 37 ? -9.664 -1.08 7.223 1 98.12 37 HIS B CA 1
ATOM 1353 C C . HIS B 1 37 ? -10.797 -0.494 8.062 1 98.12 37 HIS B C 1
ATOM 1355 O O . HIS B 1 37 ? -10.594 0.466 8.805 1 98.12 37 HIS B O 1
ATOM 1361 N N . PRO B 1 38 ? -11.93 -1.164 8.023 1 97.62 38 PRO B N 1
ATOM 1362 C CA . PRO B 1 38 ? -13.125 -0.588 8.641 1 97.62 38 PRO B CA 1
ATOM 1363 C C . PRO B 1 38 ? -12.961 -0.347 10.141 1 97.62 38 PRO B C 1
ATOM 1365 O O . PRO B 1 38 ? -13.648 0.501 10.711 1 97.62 38 PRO B O 1
ATOM 1368 N N . GLY B 1 39 ? -12.031 -1.048 10.82 1 97.25 39 GLY B N 1
ATOM 1369 C CA . GLY B 1 39 ? -11.758 -0.818 12.227 1 97.25 39 GLY B CA 1
ATOM 1370 C C . GLY B 1 39 ? -11.297 0.598 12.523 1 97.25 39 GLY B C 1
ATOM 1371 O O . GLY B 1 39 ? -11.438 1.079 13.648 1 97.25 39 GLY B O 1
ATOM 1372 N N . SER B 1 40 ? -10.75 1.306 11.57 1 97.94 40 SER B N 1
ATOM 1373 C CA . SER B 1 40 ? -10.258 2.666 11.742 1 97.94 40 SER B CA 1
ATOM 1374 C C . SER B 1 40 ? -11.398 3.643 12 1 97.94 40 SER B C 1
ATOM 1376 O O . SER B 1 40 ? -11.18 4.734 12.531 1 97.94 40 SER B O 1
ATOM 1378 N N . LYS B 1 41 ? -12.609 3.252 11.625 1 97.81 41 LYS B N 1
ATOM 1379 C CA . LYS B 1 41 ? -13.773 4.117 11.805 1 97.81 41 LYS B CA 1
ATOM 1380 C C . LYS B 1 41 ? -14.023 4.402 13.281 1 97.81 41 LYS B C 1
ATOM 1382 O O . LYS B 1 41 ? -14.664 5.398 13.625 1 97.81 41 LYS B O 1
ATOM 1387 N N . SER B 1 42 ? -13.539 3.578 14.164 1 97.25 42 SER B N 1
ATOM 1388 C CA . SER B 1 42 ? -13.805 3.701 15.594 1 97.25 42 SER B CA 1
ATOM 1389 C C . SER B 1 42 ? -13.211 4.988 16.156 1 97.25 42 SER B C 1
ATOM 1391 O O . SER B 1 42 ? -13.625 5.453 17.219 1 97.25 42 SER B O 1
ATOM 1393 N N . TYR B 1 43 ? -12.234 5.59 15.422 1 96.81 43 TYR B N 1
ATOM 1394 C CA . TYR B 1 43 ? -11.586 6.809 15.891 1 96.81 43 TYR B CA 1
ATOM 1395 C C . TYR B 1 43 ? -12.352 8.047 15.43 1 96.81 43 TYR B C 1
ATOM 1397 O O . TYR B 1 43 ? -12.016 9.164 15.812 1 96.81 43 TYR B O 1
ATOM 1405 N N . PHE B 1 44 ? -13.375 7.793 14.617 1 97.62 44 PHE B N 1
ATOM 1406 C CA . PHE B 1 44 ? -14.086 8.898 13.977 1 97.62 44 PHE B CA 1
ATOM 1407 C C . PHE B 1 44 ? -15.578 8.812 14.258 1 97.62 44 PHE B C 1
ATOM 1409 O O . PHE B 1 44 ? -16.125 7.719 14.391 1 97.62 44 PHE B O 1
ATOM 1416 N N . GLU B 1 45 ? -16.203 9.961 14.391 1 96.81 45 GLU B N 1
ATOM 1417 C CA . GLU B 1 45 ? -17.656 10.07 14.523 1 96.81 45 GLU B CA 1
ATOM 1418 C C . GLU B 1 45 ? -18.266 10.797 13.336 1 96.81 45 GLU B C 1
ATOM 1420 O O . GLU B 1 45 ? -18.672 11.961 13.445 1 96.81 45 GLU B O 1
ATOM 1425 N N . TYR B 1 46 ? -18.406 10.078 12.273 1 97.69 46 TYR B N 1
ATOM 1426 C CA . TYR B 1 46 ? -18.922 10.664 11.039 1 97.69 46 TYR B CA 1
ATOM 1427 C C . TYR B 1 46 ? -20.281 10.078 10.695 1 97.69 46 TYR B C 1
ATOM 1429 O O . TYR B 1 46 ? -20.609 8.953 11.086 1 97.69 46 TYR B O 1
ATOM 1437 N N . LYS B 1 47 ? -21.094 10.781 10.047 1 97.06 47 LYS B N 1
ATOM 1438 C CA . LYS B 1 47 ? -22.375 10.289 9.539 1 97.06 47 LYS B CA 1
ATOM 1439 C C . LYS B 1 47 ? -22.203 9.617 8.18 1 97.06 47 LYS B C 1
ATOM 1441 O O . LYS B 1 47 ? -22.969 8.727 7.82 1 97.06 47 LYS B O 1
ATOM 1446 N N . ASP B 1 48 ? -21.266 10.055 7.445 1 98.25 48 ASP B N 1
ATOM 1447 C CA . ASP B 1 48 ? -20.906 9.578 6.113 1 98.25 48 ASP B CA 1
ATOM 1448 C C . ASP B 1 48 ? -19.391 9.383 5.984 1 98.25 48 ASP B C 1
ATOM 1450 O O . ASP B 1 48 ? -18.625 10.344 6.059 1 98.25 48 ASP B O 1
ATOM 1454 N N . TYR B 1 49 ? -18.969 8.164 5.73 1 98.44 49 TYR B N 1
ATOM 1455 C CA . TYR B 1 49 ? -17.547 7.828 5.711 1 98.44 49 TYR B CA 1
ATOM 1456 C C . TYR B 1 49 ? -17.016 7.801 4.285 1 98.44 49 TYR B C 1
ATOM 1458 O O . TYR B 1 49 ? -15.859 7.453 4.059 1 98.44 49 TYR B O 1
ATOM 1466 N N . SER B 1 50 ? -17.938 8.125 3.324 1 98.31 50 SER B N 1
ATOM 1467 C CA . SER B 1 50 ? -17.5 8.188 1.933 1 98.31 50 SER B CA 1
ATOM 1468 C C . SER B 1 50 ? -16.719 9.469 1.653 1 98.31 50 SER B C 1
ATOM 1470 O O . SER B 1 50 ? -16.656 10.359 2.502 1 98.31 50 SER B O 1
ATOM 1472 N N . ALA B 1 51 ? -16.125 9.586 0.498 1 98.44 51 ALA B N 1
ATOM 1473 C CA . ALA B 1 51 ? -15.352 10.766 0.119 1 98.44 51 ALA B CA 1
ATOM 1474 C C . ALA B 1 51 ? -16.25 12 0.022 1 98.44 51 ALA B C 1
ATOM 1476 O O . ALA B 1 51 ? -15.75 13.133 -0.022 1 98.44 51 ALA B O 1
ATOM 1477 N N . ALA B 1 52 ? -17.547 11.797 -0.025 1 98.19 52 ALA B N 1
ATOM 1478 C CA . ALA B 1 52 ? -18.484 12.906 -0.127 1 98.19 52 ALA B CA 1
ATOM 1479 C C . ALA B 1 52 ? -18.859 13.445 1.254 1 98.19 52 ALA B C 1
ATOM 1481 O O . ALA B 1 52 ? -19.438 14.523 1.372 1 98.19 52 ALA B O 1
ATOM 1482 N N . GLY B 1 53 ? -18.562 12.734 2.299 1 98.44 53 GLY B N 1
ATOM 1483 C CA . GLY B 1 53 ? -18.875 13.188 3.645 1 98.44 53 GLY B CA 1
ATOM 1484 C C . GLY B 1 53 ? -18.156 14.461 4.031 1 98.44 53 GLY B C 1
ATOM 1485 O O . GLY B 1 53 ? -16.953 14.594 3.805 1 98.44 53 GLY B O 1
ATOM 1486 N N . ALA B 1 54 ? -18.859 15.359 4.602 1 98.31 54 ALA B N 1
ATOM 1487 C CA . ALA B 1 54 ? -18.328 16.672 4.934 1 98.31 54 ALA B CA 1
ATOM 1488 C C . ALA B 1 54 ? -17.156 16.562 5.91 1 98.31 54 ALA B C 1
ATOM 1490 O O . ALA B 1 54 ? -16.109 17.188 5.707 1 98.31 54 ALA B O 1
ATOM 1491 N N . LYS B 1 55 ? -17.328 15.797 6.934 1 98.69 55 LYS B N 1
ATOM 1492 C CA . LYS B 1 55 ? -16.281 15.656 7.938 1 98.69 55 LYS B CA 1
ATOM 1493 C C . LYS B 1 55 ? -15.07 14.914 7.371 1 98.69 55 LYS B C 1
ATOM 1495 O O . LYS B 1 55 ? -13.93 15.172 7.766 1 98.69 55 LYS B O 1
ATOM 1500 N N . VAL B 1 56 ? -15.336 13.992 6.422 1 98.81 56 VAL B N 1
ATOM 1501 C CA . VAL B 1 56 ? -14.258 13.266 5.754 1 98.81 56 VAL B CA 1
ATOM 1502 C C . VAL B 1 56 ? -13.43 14.234 4.914 1 98.81 56 VAL B C 1
ATOM 1504 O O . VAL B 1 56 ? -12.195 14.18 4.934 1 98.81 56 VAL B O 1
ATOM 1507 N N . GLN B 1 57 ? -14.07 15.117 4.262 1 98.75 57 GLN B N 1
ATOM 1508 C CA . GLN B 1 57 ? -13.375 16.094 3.434 1 98.75 57 GLN B CA 1
ATOM 1509 C C . GLN B 1 57 ? -12.547 17.047 4.289 1 98.75 57 GLN B C 1
ATOM 1511 O O . GLN B 1 57 ? -11.391 17.344 3.955 1 98.75 57 GLN B O 1
ATOM 1516 N N . VAL B 1 58 ? -13.125 17.484 5.348 1 98.69 58 VAL B N 1
ATOM 1517 C CA . VAL B 1 58 ? -12.438 18.422 6.219 1 98.69 58 VAL B CA 1
ATOM 1518 C C . VAL B 1 58 ? -11.203 17.766 6.828 1 98.69 58 VAL B C 1
ATOM 1520 O O . VAL B 1 58 ? -10.102 18.312 6.742 1 98.69 58 VAL B O 1
ATOM 1523 N N . HIS B 1 59 ? -11.367 16.594 7.438 1 98.69 59 HIS B N 1
ATOM 1524 C CA . HIS B 1 59 ? -10.258 15.898 8.078 1 98.69 59 HIS B CA 1
ATOM 1525 C C . HIS B 1 59 ? -9.219 15.461 7.051 1 98.69 59 HIS B C 1
ATOM 1527 O O . HIS B 1 59 ? -8.016 15.531 7.305 1 98.69 59 HIS B O 1
ATOM 1533 N N . GLY B 1 60 ? -9.75 14.953 5.93 1 98.75 60 GLY B N 1
ATOM 1534 C CA . GLY B 1 60 ? -8.828 14.594 4.859 1 98.75 60 GLY B CA 1
ATOM 1535 C C . GLY B 1 60 ? -7.945 15.742 4.422 1 98.75 60 GLY B C 1
ATOM 1536 O O . GLY B 1 60 ? -6.754 15.555 4.172 1 98.75 60 GLY B O 1
ATOM 1537 N N . GLY B 1 61 ? -8.562 16.891 4.297 1 98.88 61 GLY B N 1
ATOM 1538 C CA . GLY B 1 61 ? -7.789 18.078 3.977 1 98.88 61 GLY B CA 1
ATOM 1539 C C . GLY B 1 61 ? -6.695 18.359 4.988 1 98.88 61 GLY B C 1
ATOM 1540 O O . GLY B 1 61 ? -5.57 18.703 4.613 1 98.88 61 GLY B O 1
ATOM 1541 N N . LYS B 1 62 ? -7.012 18.203 6.25 1 98.69 62 LYS B N 1
ATOM 1542 C CA . LYS B 1 62 ? -6.023 18.406 7.305 1 98.69 62 LYS B CA 1
ATOM 1543 C C . LYS B 1 62 ? -4.859 17.422 7.172 1 98.69 62 LYS B C 1
ATOM 1545 O O . LYS B 1 62 ? -3.699 17.812 7.332 1 98.69 62 LYS B O 1
ATOM 1550 N N . VAL B 1 63 ? -5.188 16.172 6.945 1 98.75 63 VAL B N 1
ATOM 1551 C CA . VAL B 1 63 ? -4.176 15.125 6.816 1 98.75 63 VAL B CA 1
ATOM 1552 C C . VAL B 1 63 ? -3.221 15.469 5.676 1 98.75 63 VAL B C 1
ATOM 1554 O O . VAL B 1 63 ? -2.002 15.461 5.852 1 98.75 63 VAL B O 1
ATOM 1557 N N . ILE B 1 64 ? -3.762 15.797 4.496 1 98.88 64 ILE B N 1
ATOM 1558 C CA . ILE B 1 64 ? -2.939 16.047 3.318 1 98.88 64 ILE B CA 1
ATOM 1559 C C . ILE B 1 64 ? -2.125 17.312 3.518 1 98.88 64 ILE B C 1
ATOM 1561 O O . ILE B 1 64 ? -0.95 17.375 3.145 1 98.88 64 ILE B O 1
ATOM 1565 N N . ARG B 1 65 ? -2.717 18.359 4.117 1 98.81 65 ARG B N 1
ATOM 1566 C CA . ARG B 1 65 ? -1.96 19.562 4.398 1 98.81 65 ARG B CA 1
ATOM 1567 C C . ARG B 1 65 ? -0.8 19.281 5.348 1 98.81 65 ARG B C 1
ATOM 1569 O O . ARG B 1 65 ? 0.278 19.859 5.207 1 98.81 65 ARG B O 1
ATOM 1576 N N . ALA B 1 66 ? -1.026 18.391 6.312 1 98.69 66 ALA B N 1
ATOM 1577 C CA . ALA B 1 66 ? 0.051 18 7.223 1 98.69 66 ALA B CA 1
ATOM 1578 C C . ALA B 1 66 ? 1.159 17.266 6.477 1 98.69 66 ALA B C 1
ATOM 1580 O O . ALA B 1 66 ? 2.344 17.484 6.742 1 98.69 66 ALA B O 1
ATOM 1581 N N . VAL B 1 67 ? 0.802 16.406 5.586 1 98.81 67 VAL B N 1
ATOM 1582 C CA . VAL B 1 67 ? 1.778 15.672 4.781 1 98.81 67 VAL B CA 1
ATOM 1583 C C . VAL B 1 67 ? 2.566 16.656 3.912 1 98.81 67 VAL B C 1
ATOM 1585 O O . VAL B 1 67 ? 3.793 16.562 3.82 1 98.81 67 VAL B O 1
ATOM 1588 N N . VAL B 1 68 ? 1.878 17.594 3.248 1 98.81 68 VAL B N 1
ATOM 1589 C CA . VAL B 1 68 ? 2.506 18.594 2.396 1 98.81 68 VAL B CA 1
ATOM 1590 C C . VAL B 1 68 ? 3.492 19.422 3.217 1 98.81 68 VAL B C 1
ATOM 1592 O O . VAL B 1 68 ? 4.629 19.641 2.789 1 98.81 68 VAL B O 1
ATOM 1595 N N . LYS B 1 69 ? 3.107 19.828 4.383 1 98.44 69 LYS B N 1
ATOM 1596 C CA . LYS B 1 69 ? 3.986 20.609 5.246 1 98.44 69 LYS B CA 1
ATOM 1597 C C . LYS B 1 69 ? 5.191 19.781 5.699 1 98.44 69 LYS B C 1
ATOM 1599 O O . LYS B 1 69 ? 6.305 20.297 5.781 1 98.44 69 LYS B O 1
ATOM 1604 N N . ALA B 1 70 ? 4.949 18.531 6.047 1 98.31 70 ALA B N 1
ATOM 1605 C CA . ALA B 1 70 ? 6.047 17.656 6.438 1 98.31 70 ALA B CA 1
ATOM 1606 C C . ALA B 1 70 ? 7.074 17.531 5.316 1 98.31 70 ALA B C 1
ATOM 1608 O O . ALA B 1 70 ? 8.281 17.469 5.574 1 98.31 70 ALA B O 1
ATOM 1609 N N . ALA B 1 71 ? 6.598 17.484 4.07 1 98.31 71 ALA B N 1
ATOM 1610 C CA . ALA B 1 71 ? 7.477 17.391 2.908 1 98.31 71 ALA B CA 1
ATOM 1611 C C . ALA B 1 71 ? 8.422 18.594 2.838 1 98.31 71 ALA B C 1
ATOM 1613 O O . ALA B 1 71 ? 9.523 18.484 2.291 1 98.31 71 ALA B O 1
ATOM 1614 N N . GLU B 1 72 ? 8.008 19.688 3.424 1 97 72 GLU B N 1
ATOM 1615 C CA . GLU B 1 72 ? 8.836 20.891 3.453 1 97 72 GLU B CA 1
ATOM 1616 C C . GLU B 1 72 ? 9.859 20.844 4.582 1 97 72 GLU B C 1
ATOM 1618 O O . GLU B 1 72 ? 10.773 21.656 4.641 1 97 72 GLU B O 1
ATOM 1623 N N . HIS B 1 73 ? 9.766 19.875 5.438 1 97.06 73 HIS B N 1
ATOM 1624 C CA . HIS B 1 73 ? 10.609 19.797 6.625 1 97.06 73 HIS B CA 1
ATOM 1625 C C . HIS B 1 73 ? 11.234 18.406 6.762 1 97.06 73 HIS B C 1
ATOM 1627 O O . HIS B 1 73 ? 11.359 17.891 7.871 1 97.06 73 HIS B O 1
ATOM 1633 N N . VAL B 1 74 ? 11.555 17.766 5.664 1 96.69 74 VAL B N 1
ATOM 1634 C CA . VAL B 1 74 ? 12.008 16.375 5.664 1 96.69 74 VAL B CA 1
ATOM 1635 C C . VAL B 1 74 ? 13.297 16.25 6.477 1 96.69 74 VAL B C 1
ATOM 1637 O O . VAL B 1 74 ? 13.617 15.172 6.98 1 96.69 74 VAL B O 1
ATOM 1640 N N . ASP B 1 75 ? 13.992 17.375 6.684 1 95.31 75 ASP B N 1
ATOM 1641 C CA . ASP B 1 75 ? 15.266 17.344 7.398 1 95.31 75 ASP B CA 1
ATOM 1642 C C . ASP B 1 75 ? 15.055 17.422 8.906 1 95.31 75 ASP B C 1
ATOM 1644 O O . ASP B 1 75 ? 15.984 17.203 9.688 1 95.31 75 ASP B O 1
ATOM 1648 N N . ASP B 1 76 ? 13.859 17.75 9.336 1 95.75 76 ASP B N 1
ATOM 1649 C CA . ASP B 1 76 ? 13.523 17.781 10.758 1 95.75 76 ASP B CA 1
ATOM 1650 C C . ASP B 1 76 ? 12.047 17.484 10.984 1 95.75 76 ASP B C 1
ATOM 1652 O O . ASP B 1 76 ? 11.297 18.328 11.469 1 95.75 76 ASP B O 1
ATOM 1656 N N . LEU B 1 77 ? 11.703 16.266 10.781 1 96.81 77 LEU B N 1
ATOM 1657 C CA . LEU B 1 77 ? 10.32 15.828 10.945 1 96.81 77 LEU B CA 1
ATOM 1658 C C . LEU B 1 77 ? 9.953 15.734 12.422 1 96.81 77 LEU B C 1
ATOM 1660 O O . LEU B 1 77 ? 8.797 15.969 12.797 1 96.81 77 LEU B O 1
ATOM 1664 N N . HIS B 1 78 ? 10.922 15.422 13.203 1 95.06 78 HIS B N 1
ATOM 1665 C CA . HIS B 1 78 ? 10.672 15.258 14.633 1 95.06 78 HIS B CA 1
ATOM 1666 C C . HIS B 1 78 ? 10.062 16.516 15.234 1 95.06 78 HIS B C 1
ATOM 1668 O O . HIS B 1 78 ? 8.992 16.469 15.844 1 95.06 78 HIS B O 1
ATOM 1674 N N . SER B 1 79 ? 10.742 17.625 15.078 1 95.75 79 SER B N 1
ATOM 1675 C CA . SER B 1 79 ? 10.258 18.875 15.625 1 95.75 79 SER B CA 1
ATOM 1676 C C . SER B 1 79 ? 8.953 19.312 14.969 1 95.75 79 SER B C 1
ATOM 1678 O O . SER B 1 79 ? 8.055 19.844 15.633 1 95.75 79 SER B O 1
ATOM 1680 N N . HIS B 1 80 ? 8.82 19.062 13.688 1 96.31 80 HIS B N 1
ATOM 1681 C CA . HIS B 1 80 ? 7.66 19.531 12.938 1 96.31 80 HIS B CA 1
ATOM 1682 C C . HIS B 1 80 ? 6.402 18.766 13.336 1 96.31 80 HIS B C 1
ATOM 1684 O O . HIS B 1 80 ? 5.309 19.328 13.359 1 96.31 80 HIS B O 1
ATOM 1690 N N . LEU B 1 81 ? 6.609 17.453 13.68 1 97.12 81 LEU B N 1
ATOM 1691 C CA . LEU B 1 81 ? 5.438 16.594 13.836 1 97.12 81 LEU B CA 1
ATOM 1692 C C . LEU B 1 81 ? 5.172 16.312 15.312 1 97.12 81 LEU B C 1
ATOM 1694 O O . LEU B 1 81 ? 4.254 15.57 15.648 1 97.12 81 LEU B O 1
ATOM 1698 N N . GLU B 1 82 ? 5.867 16.938 16.188 1 95.56 82 GLU B N 1
ATOM 1699 C CA . GLU B 1 82 ? 5.773 16.641 17.625 1 95.56 82 GLU B CA 1
ATOM 1700 C C . GLU B 1 82 ? 4.363 16.891 18.141 1 95.56 82 GLU B C 1
ATOM 1702 O O . GLU B 1 82 ? 3.795 16.047 18.844 1 95.56 82 GLU B O 1
ATOM 1707 N N . THR B 1 83 ? 3.846 18.047 17.828 1 96.12 83 THR B N 1
ATOM 1708 C CA . THR B 1 83 ? 2.512 18.391 18.312 1 96.12 83 THR B CA 1
ATOM 1709 C C . THR B 1 83 ? 1.475 17.406 17.781 1 96.12 83 THR B C 1
ATOM 1711 O O . THR B 1 83 ? 0.592 16.969 18.531 1 96.12 83 THR B O 1
ATOM 1714 N N . LEU B 1 84 ? 1.59 17.047 16.516 1 96.75 84 LEU B N 1
ATOM 1715 C CA . LEU B 1 84 ? 0.667 16.078 15.922 1 96.75 84 LEU B CA 1
ATOM 1716 C C . LEU B 1 84 ? 0.808 14.711 16.578 1 96.75 84 LEU B C 1
ATOM 1718 O O . LEU B 1 84 ? -0.189 14.031 16.812 1 96.75 84 LEU B O 1
ATOM 1722 N N . ALA B 1 85 ? 2.021 14.32 16.828 1 96.12 85 ALA B N 1
ATOM 1723 C CA . ALA B 1 85 ? 2.283 13.047 17.484 1 96.12 85 ALA B CA 1
ATOM 1724 C C . ALA B 1 85 ? 1.636 13 18.859 1 96.12 85 ALA B C 1
ATOM 1726 O O . ALA B 1 85 ? 0.982 12.016 19.219 1 96.12 85 ALA B O 1
ATOM 1727 N N . LEU B 1 86 ? 1.788 14.047 19.625 1 95.44 86 LEU B N 1
ATOM 1728 C CA . LEU B 1 86 ? 1.203 14.125 20.953 1 95.44 86 LEU B CA 1
ATOM 1729 C C . LEU B 1 86 ? -0.32 14.109 20.891 1 95.44 86 LEU B C 1
ATOM 1731 O O . LEU B 1 86 ? -0.975 13.422 21.672 1 95.44 86 LEU B O 1
ATOM 1735 N N . THR B 1 87 ? -0.9 14.82 19.984 1 95.69 87 THR B N 1
ATOM 1736 C CA . THR B 1 87 ? -2.35 14.875 19.812 1 95.69 87 THR B CA 1
ATOM 1737 C C . THR B 1 87 ? -2.91 13.492 19.484 1 95.69 87 THR B C 1
ATOM 1739 O O . THR B 1 87 ? -3.855 13.031 20.125 1 95.69 87 THR B O 1
ATOM 1742 N N . HIS B 1 88 ? -2.326 12.75 18.531 1 95.81 88 HIS B N 1
ATOM 1743 C CA . HIS B 1 88 ? -2.822 11.445 18.109 1 95.81 88 HIS B CA 1
ATOM 1744 C C . HIS B 1 88 ? -2.521 10.375 19.156 1 95.81 88 HIS B C 1
ATOM 1746 O O . HIS B 1 88 ? -3.314 9.445 19.344 1 95.81 88 HIS B O 1
ATOM 1752 N N . GLY B 1 89 ? -1.436 10.523 19.797 1 94 89 GLY B N 1
ATOM 1753 C CA . GLY B 1 89 ? -1.008 9.484 20.719 1 94 89 GLY B CA 1
ATOM 1754 C C . GLY B 1 89 ? -1.589 9.641 22.109 1 94 89 GLY B C 1
ATOM 1755 O O . GLY B 1 89 ? -1.995 8.656 22.734 1 94 89 GLY B O 1
ATOM 1756 N N . LYS B 1 90 ? -1.683 10.82 22.609 1 93.44 90 LYS B N 1
ATOM 1757 C CA . LYS B 1 90 ? -2.012 11.023 24.016 1 93.44 90 LYS B CA 1
ATOM 1758 C C . LYS B 1 90 ? -3.434 11.555 24.172 1 93.44 90 LYS B C 1
ATOM 1760 O O . LYS B 1 90 ? -4.094 11.281 25.172 1 93.44 90 LYS B O 1
ATOM 1765 N N . LYS B 1 91 ? -3.883 12.289 23.25 1 93.56 91 LYS B N 1
ATOM 1766 C CA . LYS B 1 91 ? -5.23 12.836 23.359 1 93.56 91 LYS B CA 1
ATOM 1767 C C . LYS B 1 91 ? -6.25 11.945 22.656 1 93.56 91 LYS B C 1
ATOM 1769 O O . LYS B 1 91 ? -7.238 11.531 23.266 1 93.56 91 LYS B O 1
ATOM 1774 N N . LEU B 1 92 ? -5.953 11.578 21.422 1 94.5 92 LEU B N 1
ATOM 1775 C CA . LEU B 1 92 ? -6.91 10.828 20.625 1 94.5 92 LEU B CA 1
ATOM 1776 C C . LEU B 1 92 ? -6.699 9.328 20.797 1 94.5 92 LEU B C 1
ATOM 1778 O O . LEU B 1 92 ? -7.574 8.531 20.438 1 94.5 92 LEU B O 1
ATOM 1782 N N . LEU B 1 93 ? -5.508 8.93 21.219 1 94.44 93 LEU B N 1
ATOM 1783 C CA . LEU B 1 93 ? -5.156 7.547 21.516 1 94.44 93 LEU B CA 1
ATOM 1784 C C . LEU B 1 93 ? -5.328 6.672 20.281 1 94.44 93 LEU B C 1
ATOM 1786 O O . LEU B 1 93 ? -5.93 5.598 20.344 1 94.44 93 LEU B O 1
ATOM 1790 N N . VAL B 1 94 ? -4.879 7.242 19.203 1 95.56 94 VAL B N 1
ATOM 1791 C CA . VAL B 1 94 ? -4.898 6.492 17.953 1 95.56 94 VAL B CA 1
ATOM 1792 C C . VAL B 1 94 ? -3.834 5.398 17.984 1 95.56 94 VAL B C 1
ATOM 1794 O O . VAL B 1 94 ? -2.672 5.664 18.297 1 95.56 94 VAL B O 1
ATOM 1797 N N . ASP B 1 95 ? -4.18 4.211 17.75 1 95.94 95 ASP B N 1
ATOM 1798 C CA . ASP B 1 95 ? -3.215 3.125 17.594 1 95.94 95 ASP B CA 1
ATOM 1799 C C . ASP B 1 95 ? -2.25 3.41 16.453 1 95.94 95 ASP B C 1
ATOM 1801 O O . ASP B 1 95 ? -2.676 3.662 15.32 1 95.94 95 ASP B O 1
ATOM 1805 N N . PRO B 1 96 ? -0.97 3.357 16.688 1 95.88 96 PRO B N 1
ATOM 1806 C CA . PRO B 1 96 ? 0.023 3.729 15.688 1 95.88 96 PRO B CA 1
ATOM 1807 C C . PRO B 1 96 ? -0.019 2.824 14.453 1 95.88 96 PRO B C 1
ATOM 1809 O O . PRO B 1 96 ? 0.495 3.191 13.398 1 95.88 96 PRO B O 1
ATOM 1812 N N . GLN B 1 97 ? -0.667 1.667 14.531 1 94.19 97 GLN B N 1
ATOM 1813 C CA . GLN B 1 97 ? -0.761 0.759 13.398 1 94.19 97 GLN B CA 1
ATOM 1814 C C . GLN B 1 97 ? -1.643 1.345 12.297 1 94.19 97 GLN B C 1
ATOM 1816 O O . GLN B 1 97 ? -1.622 0.872 11.156 1 94.19 97 GLN B O 1
ATOM 1821 N N . ASN B 1 98 ? -2.369 2.379 12.633 1 96.12 98 ASN B N 1
ATOM 1822 C CA . ASN B 1 98 ? -3.258 2.996 11.656 1 96.12 98 ASN B CA 1
ATOM 1823 C C . ASN B 1 98 ? -2.496 3.916 10.711 1 96.12 98 ASN B C 1
ATOM 1825 O O . ASN B 1 98 ? -2.963 4.199 9.602 1 96.12 98 ASN B O 1
ATOM 1829 N N . PHE B 1 99 ? -1.314 4.367 11.109 1 97.88 99 PHE B N 1
ATOM 1830 C CA . PHE B 1 99 ? -0.591 5.344 10.305 1 97.88 99 PHE B CA 1
ATOM 1831 C C . PHE B 1 99 ? -0.072 4.711 9.016 1 97.88 99 PHE B C 1
ATOM 1833 O O . PHE B 1 99 ? -0.278 5.246 7.93 1 97.88 99 PHE B O 1
ATOM 1840 N N . PRO B 1 100 ? 0.522 3.482 9.102 1 98.19 100 PRO B N 1
ATOM 1841 C CA . PRO B 1 100 ? 0.938 2.846 7.848 1 98.19 100 PRO B CA 1
ATOM 1842 C C . PRO B 1 100 ? -0.242 2.492 6.945 1 98.19 100 PRO B C 1
ATOM 1844 O O . PRO B 1 100 ? -0.113 2.508 5.719 1 98.19 100 PRO B O 1
ATOM 1847 N N . MET B 1 101 ? -1.377 2.166 7.531 1 98.38 101 MET B N 1
ATOM 1848 C CA . MET B 1 101 ? -2.566 1.867 6.738 1 98.38 101 MET B CA 1
ATOM 1849 C C . MET B 1 101 ? -2.998 3.082 5.922 1 98.38 101 MET B C 1
ATOM 1851 O O . MET B 1 101 ? -3.277 2.965 4.727 1 98.38 101 MET B O 1
ATOM 1855 N N . LEU B 1 102 ? -3.006 4.246 6.582 1 98.75 102 LEU B N 1
ATOM 1856 C CA . LEU B 1 102 ? -3.357 5.473 5.875 1 98.75 102 LEU B CA 1
ATOM 1857 C C . LEU B 1 102 ? -2.291 5.832 4.844 1 98.75 102 LEU B C 1
ATOM 1859 O O . LEU B 1 102 ? -2.611 6.332 3.764 1 98.75 102 LEU B O 1
ATOM 1863 N N . SER B 1 103 ? -1.013 5.594 5.188 1 98.75 103 SER B N 1
ATOM 1864 C CA . SER B 1 103 ? 0.082 5.844 4.258 1 98.75 103 SER B CA 1
ATOM 1865 C C . SER B 1 103 ? -0.116 5.074 2.953 1 98.75 103 SER B C 1
ATOM 1867 O O . SER B 1 103 ? 0.069 5.625 1.867 1 98.75 103 SER B O 1
ATOM 1869 N N . GLU B 1 104 ? -0.523 3.816 3.066 1 98.69 104 GLU B N 1
ATOM 1870 C CA . GLU B 1 104 ? -0.769 3.004 1.879 1 98.69 104 GLU B CA 1
ATOM 1871 C C . GLU B 1 104 ? -1.919 3.568 1.051 1 98.69 104 GLU B C 1
ATOM 1873 O O . GLU B 1 104 ? -1.864 3.564 -0.181 1 98.69 104 GLU B O 1
ATOM 1878 N N . CYS B 1 105 ? -2.922 4.07 1.687 1 98.88 105 CYS B N 1
ATOM 1879 C CA . CYS B 1 105 ? -4.059 4.645 0.978 1 98.88 105 CYS B CA 1
ATOM 1880 C C . CYS B 1 105 ? -3.656 5.918 0.243 1 98.88 105 CYS B C 1
ATOM 1882 O O . CYS B 1 105 ? -4.156 6.195 -0.848 1 98.88 105 CYS B O 1
ATOM 1884 N N . ILE B 1 106 ? -2.768 6.707 0.835 1 98.94 106 ILE B N 1
ATOM 1885 C CA . ILE B 1 106 ? -2.26 7.906 0.182 1 98.94 106 ILE B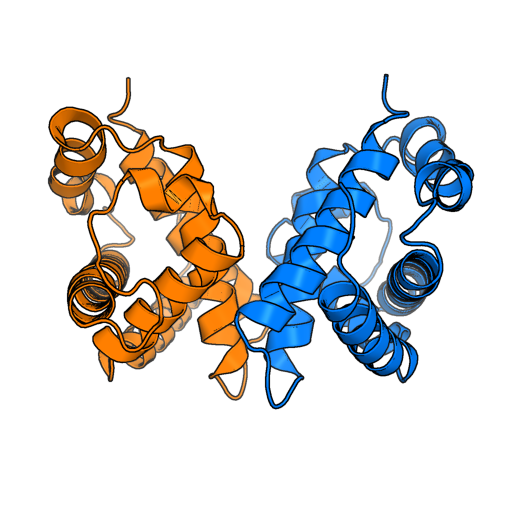 CA 1
ATOM 1886 C C . ILE B 1 106 ? -1.492 7.523 -1.081 1 98.94 106 ILE B C 1
ATOM 1888 O O . ILE B 1 106 ? -1.69 8.125 -2.141 1 98.94 106 ILE B O 1
ATOM 1892 N N . ILE B 1 107 ? -0.704 6.484 -0.984 1 98.94 107 ILE B N 1
ATOM 1893 C CA . ILE B 1 107 ? 0.1 6.031 -2.115 1 98.94 107 ILE B CA 1
ATOM 1894 C C . ILE B 1 107 ? -0.815 5.527 -3.229 1 98.94 107 ILE B C 1
ATOM 1896 O O . ILE B 1 107 ? -0.643 5.895 -4.395 1 98.94 107 ILE B O 1
ATOM 1900 N N . VAL B 1 108 ? -1.803 4.766 -2.898 1 98.88 108 VAL B N 1
ATOM 1901 C CA . VAL B 1 108 ? -2.732 4.227 -3.885 1 98.88 108 VAL B CA 1
ATOM 1902 C C . VAL B 1 108 ? -3.518 5.363 -4.531 1 98.88 108 VAL B C 1
ATOM 1904 O O . VAL B 1 108 ? -3.75 5.355 -5.742 1 98.88 108 VAL B O 1
ATOM 1907 N N . THR B 1 109 ? -3.926 6.367 -3.76 1 98.81 109 THR B N 1
ATOM 1908 C CA . THR B 1 109 ? -4.641 7.52 -4.289 1 98.81 109 THR B CA 1
ATOM 1909 C C . THR B 1 109 ? -3.777 8.281 -5.289 1 98.81 109 THR B C 1
ATOM 1911 O O . THR B 1 109 ? -4.234 8.625 -6.383 1 98.81 109 THR B O 1
ATOM 1914 N N . LEU B 1 110 ? -2.516 8.5 -4.949 1 98.62 110 LEU B N 1
ATOM 1915 C CA . LEU B 1 110 ? -1.595 9.172 -5.863 1 98.62 110 LEU B CA 1
ATOM 1916 C C . LEU B 1 110 ? -1.431 8.375 -7.152 1 98.62 110 LEU B C 1
ATOM 1918 O O . LEU B 1 110 ? -1.521 8.93 -8.25 1 98.62 110 LEU B O 1
ATOM 1922 N N . ALA B 1 111 ? -1.236 7.051 -7.016 1 98.62 111 ALA B N 1
ATOM 1923 C CA . ALA B 1 111 ? -1.056 6.184 -8.18 1 98.62 111 ALA B CA 1
ATOM 1924 C C . ALA B 1 111 ? -2.27 6.242 -9.102 1 98.62 111 ALA B C 1
ATOM 1926 O O . ALA B 1 111 ? -2.129 6.184 -10.32 1 98.62 111 ALA B O 1
ATOM 1927 N N . THR B 1 112 ? -3.449 6.391 -8.531 1 98.06 112 THR B N 1
ATOM 1928 C CA . THR B 1 112 ? -4.707 6.395 -9.266 1 98.06 112 THR B CA 1
ATOM 1929 C C . THR B 1 112 ? -4.855 7.68 -10.078 1 98.06 112 THR B C 1
ATOM 1931 O O . THR B 1 112 ? -5.457 7.672 -11.156 1 98.06 112 THR B O 1
ATOM 1934 N N . HIS B 1 113 ? -4.254 8.75 -9.625 1 97.12 113 HIS B N 1
ATOM 1935 C CA . HIS B 1 113 ? -4.613 10.039 -10.203 1 97.12 113 HIS B CA 1
ATOM 1936 C C . HIS B 1 113 ? -3.453 10.625 -11.008 1 97.12 113 HIS B C 1
ATOM 1938 O O . HIS B 1 113 ? -3.65 11.531 -11.82 1 97.12 113 HIS B O 1
ATOM 1944 N N . LEU B 1 114 ? -2.27 10.172 -10.773 1 96.44 114 LEU B N 1
ATOM 1945 C CA . LEU B 1 114 ? -1.128 10.711 -11.508 1 96.44 114 LEU B CA 1
ATOM 1946 C C . LEU B 1 114 ? -0.948 9.992 -12.844 1 96.44 114 LEU B C 1
ATOM 1948 O O . LEU B 1 114 ? -1.162 8.781 -12.93 1 96.44 114 LEU B O 1
ATOM 1952 N N . THR B 1 115 ? -0.502 10.734 -13.828 1 92.88 115 THR B N 1
ATOM 1953 C CA . THR B 1 115 ? -0.225 10.156 -15.141 1 92.88 115 THR B CA 1
ATOM 1954 C C . THR B 1 115 ? 0.952 9.195 -15.07 1 92.88 115 THR B C 1
ATOM 1956 O O . THR B 1 115 ? 0.958 8.164 -15.75 1 92.88 115 THR B O 1
ATOM 1959 N N . GLU B 1 116 ? 1.94 9.594 -14.312 1 93.06 116 GLU B N 1
ATOM 1960 C CA . GLU B 1 116 ? 3.111 8.75 -14.094 1 93.06 116 GLU B CA 1
ATOM 1961 C C . GLU B 1 116 ? 3.395 8.578 -12.602 1 93.06 116 GLU B C 1
ATOM 1963 O O . GLU B 1 116 ? 3.402 9.562 -11.852 1 93.06 116 GLU B O 1
ATOM 1968 N N . PHE B 1 117 ? 3.436 7.453 -12.164 1 98 117 PHE B N 1
ATOM 1969 C CA . PHE B 1 117 ? 3.834 7.109 -10.805 1 98 117 PHE B CA 1
ATOM 1970 C C . PHE B 1 117 ? 4.895 6.012 -10.812 1 98 117 PHE B C 1
ATOM 1972 O O . PHE B 1 117 ? 4.594 4.852 -10.531 1 98 117 PHE B O 1
ATOM 1979 N N . SER B 1 118 ? 6.121 6.391 -11.156 1 97.94 118 SER B N 1
ATOM 1980 C CA . SER B 1 118 ? 7.227 5.461 -11.359 1 97.94 118 SER B CA 1
ATOM 1981 C C . SER B 1 118 ? 7.617 4.773 -10.055 1 97.94 118 SER B C 1
ATOM 1983 O O . SER B 1 118 ? 7.266 5.242 -8.977 1 97.94 118 SER B O 1
ATOM 1985 N N . PRO B 1 119 ? 8.352 3.721 -10.125 1 98 119 PRO B N 1
ATOM 1986 C CA . PRO B 1 119 ? 8.867 3.062 -8.922 1 98 119 PRO B CA 1
ATOM 1987 C C . PRO B 1 119 ? 9.711 3.992 -8.055 1 98 119 PRO B C 1
ATOM 1989 O O . PRO B 1 119 ? 9.641 3.93 -6.824 1 98 119 PRO B O 1
ATOM 1992 N N . ASP B 1 120 ? 10.469 4.902 -8.688 1 97.62 120 ASP B N 1
ATOM 1993 C CA . ASP B 1 120 ? 11.297 5.836 -7.922 1 97.62 120 ASP B CA 1
ATOM 1994 C C . ASP B 1 120 ? 10.43 6.852 -7.18 1 97.62 120 ASP B C 1
ATOM 1996 O O . ASP B 1 120 ? 10.719 7.207 -6.039 1 97.62 120 ASP B O 1
ATOM 2000 N N . THR B 1 121 ? 9.391 7.332 -7.859 1 98.38 121 THR B N 1
ATOM 2001 C CA . THR B 1 121 ? 8.445 8.219 -7.184 1 98.38 121 THR B CA 1
ATOM 2002 C C . THR B 1 121 ? 7.758 7.504 -6.027 1 98.38 121 THR B C 1
ATOM 2004 O O . THR B 1 121 ? 7.656 8.047 -4.926 1 98.38 121 THR B O 1
ATOM 2007 N N . HIS B 1 122 ? 7.266 6.277 -6.309 1 98.81 122 HIS B N 1
ATOM 2008 C CA . HIS B 1 122 ? 6.688 5.422 -5.277 1 98.81 122 HIS B CA 1
ATOM 2009 C C . HIS B 1 122 ? 7.621 5.293 -4.078 1 98.81 122 HIS B C 1
ATOM 2011 O O . HIS B 1 122 ? 7.203 5.492 -2.936 1 98.81 122 HIS B O 1
ATOM 2017 N N . CYS B 1 123 ? 8.844 5.059 -4.312 1 98.44 123 CYS B N 1
ATOM 2018 C CA . CYS B 1 123 ? 9.836 4.859 -3.262 1 98.44 123 CYS B CA 1
ATOM 2019 C C . CYS B 1 123 ? 10.023 6.133 -2.445 1 98.44 123 CYS B C 1
ATOM 2021 O O . CYS B 1 123 ? 10.07 6.086 -1.215 1 98.44 123 CYS B O 1
ATOM 2023 N N . ALA B 1 124 ? 10.164 7.254 -3.133 1 98.56 124 ALA B N 1
ATOM 2024 C CA . ALA B 1 124 ? 10.383 8.523 -2.441 1 98.56 124 ALA B CA 1
ATOM 2025 C C . ALA B 1 124 ? 9.195 8.867 -1.545 1 98.56 124 ALA B C 1
ATOM 2027 O O . ALA B 1 124 ? 9.383 9.289 -0.399 1 98.56 124 ALA B O 1
ATOM 2028 N N . VAL B 1 125 ? 8 8.648 -2.066 1 98.75 125 VAL B N 1
ATOM 2029 C CA . VAL B 1 125 ? 6.793 8.953 -1.309 1 98.75 125 VAL B CA 1
ATOM 2030 C C . VAL B 1 125 ? 6.66 7.988 -0.135 1 98.75 125 VAL B C 1
ATOM 2032 O O . VAL B 1 125 ? 6.359 8.398 0.987 1 98.75 125 VAL B O 1
ATOM 2035 N N . ASP B 1 126 ? 6.863 6.746 -0.373 1 98.75 126 ASP B N 1
ATOM 2036 C CA . ASP B 1 126 ? 6.816 5.738 0.681 1 98.75 126 ASP B CA 1
ATOM 2037 C C . ASP B 1 126 ? 7.801 6.062 1.8 1 98.75 126 ASP B C 1
ATOM 2039 O O . ASP B 1 126 ? 7.488 5.895 2.98 1 98.75 126 ASP B O 1
ATOM 2043 N N . LYS B 1 127 ? 8.984 6.438 1.446 1 98.38 127 LYS B N 1
ATOM 2044 C CA . LYS B 1 127 ? 10 6.809 2.422 1 98.38 127 LYS B CA 1
ATOM 2045 C C . LYS B 1 127 ? 9.539 7.977 3.289 1 98.38 127 LYS B C 1
ATOM 2047 O O . LYS B 1 127 ? 9.695 7.949 4.512 1 98.38 127 LYS B O 1
ATOM 2052 N N . LEU B 1 128 ? 8.992 8.992 2.639 1 98.75 128 LEU B N 1
ATOM 2053 C CA . LEU B 1 128 ? 8.484 10.133 3.393 1 98.75 128 LEU B CA 1
ATOM 2054 C C . LEU B 1 128 ? 7.383 9.695 4.355 1 98.75 128 LEU B C 1
ATOM 2056 O O . LEU B 1 128 ? 7.43 10.016 5.547 1 98.75 128 LEU B O 1
ATOM 2060 N N . LEU B 1 129 ? 6.422 8.961 3.871 1 98.69 129 LEU B N 1
ATOM 2061 C CA . LEU B 1 129 ? 5.281 8.57 4.684 1 98.69 129 LEU B CA 1
ATOM 2062 C C . LEU B 1 129 ? 5.711 7.625 5.805 1 98.69 129 LEU B C 1
ATOM 2064 O O . LEU B 1 129 ? 5.168 7.68 6.91 1 98.69 129 LEU B O 1
ATOM 2068 N N . SER B 1 130 ? 6.648 6.762 5.512 1 98.12 130 SER B N 1
ATOM 2069 C CA . SER B 1 130 ? 7.203 5.898 6.551 1 98.12 130 SER B CA 1
ATOM 2070 C C . SER B 1 130 ? 7.871 6.715 7.652 1 98.12 130 SER B C 1
ATOM 2072 O O . SER B 1 130 ? 7.723 6.406 8.836 1 98.12 130 SER B O 1
ATOM 2074 N N . ALA B 1 131 ? 8.656 7.699 7.266 1 97.94 131 ALA B N 1
ATOM 2075 C CA . ALA B 1 131 ? 9.297 8.578 8.242 1 97.94 131 ALA B CA 1
ATOM 2076 C C . ALA B 1 131 ? 8.258 9.312 9.086 1 97.94 131 ALA B C 1
ATOM 2078 O O . ALA B 1 131 ? 8.43 9.469 10.297 1 97.94 131 ALA B O 1
ATOM 2079 N N . ILE B 1 132 ? 7.203 9.766 8.438 1 98.19 132 ILE B N 1
ATOM 2080 C CA . ILE B 1 132 ? 6.121 10.438 9.148 1 98.19 132 ILE B CA 1
ATOM 2081 C C . ILE B 1 132 ? 5.492 9.484 10.164 1 98.19 132 ILE B C 1
ATOM 2083 O O . ILE B 1 132 ? 5.277 9.844 11.32 1 98.19 132 ILE B O 1
ATOM 2087 N N . CYS B 1 133 ? 5.211 8.273 9.742 1 97.81 133 CYS B N 1
ATOM 2088 C CA . CYS B 1 133 ? 4.629 7.277 10.633 1 97.81 133 CYS B CA 1
ATOM 2089 C C . CYS B 1 133 ? 5.535 7.023 11.836 1 97.81 133 CYS B C 1
ATOM 2091 O O . CYS B 1 133 ? 5.051 6.879 12.961 1 97.81 133 CYS B O 1
ATOM 2093 N N . GLN B 1 134 ? 6.801 6.922 11.562 1 96.69 134 GLN B N 1
ATOM 2094 C CA . GLN B 1 134 ? 7.758 6.695 12.641 1 96.69 134 GLN B CA 1
ATOM 2095 C C . GLN B 1 134 ? 7.723 7.836 13.656 1 96.69 134 GLN B C 1
ATOM 2097 O O . GLN B 1 134 ? 7.723 7.594 14.859 1 96.69 134 GLN B O 1
ATOM 2102 N N . GLU B 1 135 ? 7.711 9.023 13.18 1 96.19 135 GLU B N 1
ATOM 2103 C CA . GLU B 1 135 ? 7.684 10.172 14.07 1 96.19 135 GLU B CA 1
ATOM 2104 C C . GLU B 1 135 ? 6.383 10.227 14.867 1 96.19 135 GLU B C 1
ATOM 2106 O O . GLU B 1 135 ? 6.391 10.508 16.062 1 96.19 135 GLU B O 1
ATOM 2111 N N . LEU B 1 136 ? 5.262 9.938 14.211 1 96.44 136 LEU B N 1
ATOM 2112 C CA . LEU B 1 136 ? 3.969 9.977 14.883 1 96.44 136 LEU B CA 1
ATOM 2113 C C . LEU B 1 136 ? 3.881 8.898 15.961 1 96.44 136 LEU B C 1
ATOM 2115 O O . LEU B 1 136 ? 3.213 9.086 16.984 1 96.44 136 LEU B O 1
ATOM 2119 N N . SER B 1 137 ? 4.598 7.824 15.742 1 93.94 137 SER B N 1
ATOM 2120 C CA . SER B 1 137 ? 4.543 6.691 16.656 1 93.94 137 SER B CA 1
ATOM 2121 C C . SER B 1 137 ? 5.539 6.852 17.797 1 93.94 137 SER B C 1
ATOM 2123 O O . SER B 1 137 ? 5.504 6.102 18.781 1 93.94 137 SER B O 1
ATOM 2125 N N . SER B 1 138 ? 6.473 7.727 17.719 1 87.06 138 SER B N 1
ATOM 2126 C CA . SER B 1 138 ? 7.57 7.871 18.672 1 87.06 138 SER B CA 1
ATOM 2127 C C . SER B 1 138 ? 7.082 8.422 20 1 87.06 138 SER B C 1
ATOM 2129 O O . SER B 1 138 ? 7.758 8.273 21.016 1 87.06 138 SER B O 1
ATOM 2131 N N . ARG B 1 139 ? 5.949 8.891 20.047 1 76.69 139 ARG B N 1
ATOM 2132 C CA . ARG B 1 139 ? 5.465 9.477 21.297 1 76.69 139 ARG B CA 1
ATOM 2133 C C . ARG B 1 139 ? 4.422 8.57 21.953 1 76.69 139 ARG B C 1
ATOM 2135 O O . ARG B 1 139 ? 3.711 9 22.875 1 76.69 139 ARG B O 1
ATOM 2142 N N . TYR B 1 140 ? 4.23 7.402 21.406 1 70.06 140 TYR B N 1
ATOM 2143 C CA . TYR B 1 140 ? 3.326 6.445 22.031 1 70.06 140 TYR B CA 1
ATOM 2144 C C . TYR B 1 140 ? 3.992 5.77 23.234 1 70.06 140 TYR B C 1
ATOM 2146 O O . TYR B 1 140 ? 3.314 5.191 24.078 1 70.06 140 TYR B O 1
ATOM 2154 N N . ARG B 1 141 ? 5.238 5.969 23.453 1 53.66 141 ARG B N 1
ATOM 2155 C CA . ARG B 1 141 ? 5.84 5.273 24.594 1 53.66 141 ARG B CA 1
ATOM 2156 C C . ARG B 1 141 ? 5.508 5.977 25.906 1 53.66 141 ARG B C 1
ATOM 2158 O O . ARG B 1 141 ? 5.312 7.195 25.922 1 53.66 141 ARG B O 1
#

Radius of gyration: 18.82 Å; Cα contacts (8 Å, |Δi|>4): 394; chains: 2; bounding box: 44×48×45 Å

Secondary structure (DSSP, 8-state):
-PPPHHHHHHHHHHHHHHHHSHHHHHHHHHHHHHHH-GGGGGG---S--STT-HHHHHHHHHHHHHHHHHHTTGGGHHHHHHHHHHIIIIIS---TTHHHHHHHHHHHHHHHH-S---HHHHHHHHHHHHHHHHHHHTT--/-PPPHHHHHHHHHHHHHHHHSHHHHHHHHHHHHHHH-GGGGGG---S--STT-HHHHHHHHHHHHHHHHHHTTGGGHHHHHHHHHHIIIIIS---TTHHHHHHHHHHHHHHHH-S---HHHHHHHHHHHHHHHHHHHTT--